Protein AF-A0A7W0JWN0-F1 (afdb_monomer)

Secondary structure (DSSP, 8-state):
-----GGGTTHHHHHHHHHHH---HHHHHT-BGGGEETTTTEEEE---TTS--EEEE--HHHHHHHHHHHTT--TTSBSSB-TT-SS-PBPP--HHHHHHHHHHTT--S--HHHHHHHHHHHHHHTT--HHHHHHHHT-SSGGGTHHHHHHHHTTHHHHHHH--TT-TT-------PPPPPPPPPP---

Foldseek 3Di:
DQDCDDPRVLCVLVLLLCLFQLEDPCQQQQDFLLQQDLPQQWGWRQPDPVGDIATTHGDPSNSVSQCVLNVPHDRGAGSAADPPDPPRDTDDPDQVSVVVSCVVVVHPPDDSNVSSVNNLLVCLLVPHDLVVSCRSNVPPDSVVSVVSNVVNCVCCVVVVVVPPPPPPPDDPPPPDPPPDDDDDDDDDD

pLDDT: mean 80.68, std 16.49, range [37.91, 98.06]

Structure (mmCIF, N/CA/C/O backbone):
data_AF-A0A7W0JWN0-F1
#
_entry.id   AF-A0A7W0JWN0-F1
#
loop_
_atom_site.group_PDB
_atom_site.id
_atom_site.type_symbol
_atom_site.label_atom_id
_atom_site.label_alt_id
_atom_site.label_comp_id
_atom_site.label_asym_id
_atom_site.label_entity_id
_atom_site.label_seq_id
_atom_site.pdbx_PDB_ins_code
_atom_site.Cartn_x
_atom_site.Cartn_y
_atom_site.Cartn_z
_atom_site.occupancy
_atom_site.B_iso_or_equiv
_atom_site.auth_seq_id
_atom_site.auth_comp_id
_atom_site.auth_asym_id
_atom_site.auth_atom_id
_atom_site.pdbx_PDB_model_num
ATOM 1 N N . MET A 1 1 ? -5.407 18.889 -10.224 1.00 41.09 1 MET A N 1
ATOM 2 C CA . MET A 1 1 ? -5.157 17.622 -9.504 1.00 41.09 1 MET A CA 1
ATOM 3 C C . MET A 1 1 ? -3.799 17.121 -9.960 1.00 41.09 1 MET A C 1
ATOM 5 O O . MET A 1 1 ? -3.665 16.808 -11.135 1.00 41.09 1 MET A O 1
ATOM 9 N N . VAL A 1 2 ? -2.771 17.190 -9.116 1.00 47.38 2 VAL A N 1
ATOM 10 C CA . VAL A 1 2 ? -1.407 16.839 -9.538 1.00 47.38 2 VAL A CA 1
ATOM 11 C C . VAL A 1 2 ? -1.329 15.340 -9.763 1.00 47.38 2 VAL A C 1
ATOM 13 O O . VAL A 1 2 ? -1.511 14.554 -8.836 1.00 47.38 2 VAL A O 1
ATOM 16 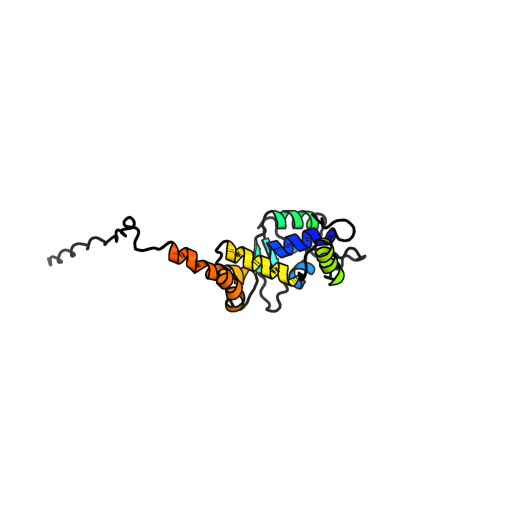N N . GLN A 1 3 ? -1.126 14.962 -11.019 1.00 57.59 3 GLN A N 1
ATOM 17 C CA . GLN A 1 3 ? -0.938 13.577 -11.410 1.00 57.59 3 GLN A CA 1
ATOM 18 C C . GLN A 1 3 ? 0.508 13.179 -11.098 1.00 57.59 3 GLN A C 1
ATOM 20 O O . GLN A 1 3 ? 1.439 13.965 -11.268 1.00 57.59 3 GLN A O 1
ATOM 25 N N . LEU A 1 4 ? 0.707 11.956 -10.604 1.00 67.06 4 LEU A N 1
ATOM 26 C CA . LEU A 1 4 ? 2.036 11.352 -10.520 1.00 67.06 4 LEU A CA 1
ATOM 27 C C . LEU A 1 4 ? 2.456 10.959 -11.941 1.00 67.06 4 LEU A C 1
ATOM 29 O O . LEU A 1 4 ? 2.281 9.813 -12.342 1.00 67.06 4 LEU A O 1
ATOM 33 N N . ASP A 1 5 ? 2.947 11.926 -12.708 1.00 69.69 5 ASP A N 1
ATOM 34 C CA . ASP A 1 5 ? 3.334 11.781 -14.109 1.00 69.69 5 ASP A CA 1
ATOM 35 C C . ASP A 1 5 ? 4.835 12.065 -14.334 1.00 69.69 5 ASP A C 1
ATOM 37 O O . ASP A 1 5 ? 5.626 12.284 -13.399 1.00 69.69 5 ASP A O 1
ATOM 41 N N . GLY A 1 6 ? 5.264 11.948 -15.595 1.00 77.44 6 GLY A N 1
ATOM 42 C CA . GLY A 1 6 ? 6.626 12.252 -16.026 1.00 77.44 6 GLY A CA 1
ATOM 43 C C . GLY A 1 6 ? 7.701 11.483 -15.234 1.00 77.44 6 GLY A C 1
ATOM 44 O O . GLY A 1 6 ? 7.563 10.277 -15.012 1.00 77.44 6 GLY A O 1
ATOM 45 N N . PRO A 1 7 ? 8.770 12.148 -14.745 1.00 74.75 7 PRO A N 1
ATOM 46 C CA . PRO A 1 7 ? 9.871 11.490 -14.029 1.00 74.75 7 PRO A CA 1
ATOM 47 C C . PRO A 1 7 ? 9.465 10.730 -12.755 1.00 74.75 7 PRO A C 1
ATOM 49 O O . PRO A 1 7 ? 10.281 9.998 -12.195 1.00 74.75 7 PRO A O 1
ATOM 52 N N . ARG A 1 8 ? 8.236 10.924 -12.255 1.00 79.69 8 ARG A N 1
ATOM 53 C CA . ARG A 1 8 ? 7.720 10.345 -11.004 1.00 79.69 8 ARG A CA 1
ATOM 54 C C . ARG A 1 8 ? 6.570 9.364 -11.228 1.00 79.69 8 ARG A C 1
ATOM 56 O O . ARG A 1 8 ? 6.055 8.842 -10.244 1.00 79.69 8 ARG A O 1
ATOM 63 N N . ALA A 1 9 ? 6.224 9.050 -12.479 1.00 83.19 9 ALA A N 1
ATOM 64 C CA . ALA A 1 9 ? 5.155 8.106 -12.812 1.00 83.19 9 ALA A CA 1
ATOM 65 C C . ALA A 1 9 ? 5.329 6.736 -12.134 1.00 83.19 9 ALA A C 1
ATOM 67 O O . ALA A 1 9 ? 4.373 6.159 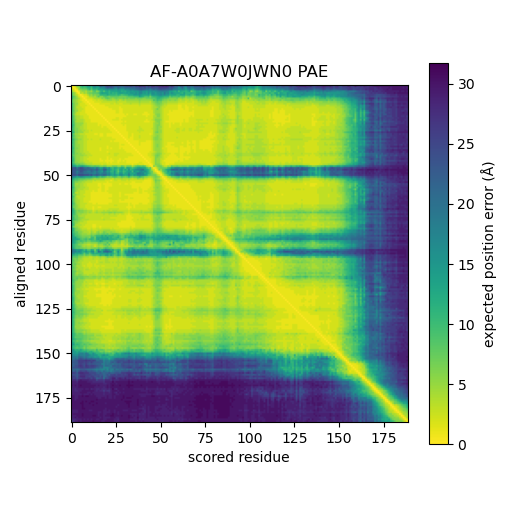-11.624 1.00 83.19 9 ALA A O 1
ATOM 68 N N . HIS A 1 10 ? 6.576 6.275 -12.004 1.00 83.81 10 HIS A N 1
ATOM 69 C CA . HIS A 1 10 ? 6.933 5.038 -11.302 1.00 83.81 10 HIS A CA 1
ATOM 70 C C . HIS A 1 10 ? 6.500 4.992 -9.821 1.00 83.81 10 HIS A C 1
ATOM 72 O O . HIS A 1 10 ? 6.412 3.910 -9.245 1.00 83.81 10 HIS A O 1
ATOM 78 N N . LEU A 1 11 ? 6.233 6.142 -9.183 1.00 88.00 11 LEU A N 1
ATOM 79 C CA . LEU A 1 11 ? 5.750 6.199 -7.801 1.00 88.00 11 LEU A CA 1
ATOM 80 C C . LEU A 1 11 ? 4.257 5.886 -7.691 1.00 88.00 11 LEU A C 1
ATOM 82 O O . LEU A 1 11 ? 3.832 5.417 -6.640 1.00 88.00 11 LEU A O 1
ATOM 86 N N . LYS A 1 12 ? 3.463 6.116 -8.745 1.00 90.19 12 LYS A N 1
ATOM 87 C CA . LYS A 1 12 ? 2.006 5.923 -8.726 1.00 90.19 12 LYS A CA 1
ATOM 88 C C . LYS A 1 12 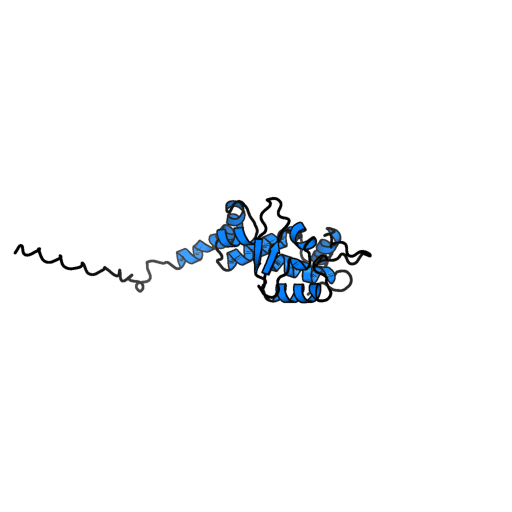? 1.592 4.513 -8.292 1.00 90.19 12 LYS A C 1
ATOM 90 O O . LYS A 1 12 ? 0.904 4.413 -7.274 1.00 90.19 12 LYS A O 1
ATOM 95 N N . PRO A 1 13 ? 2.031 3.427 -8.958 1.00 92.50 13 PRO A N 1
ATOM 96 C CA . PRO A 1 13 ? 1.636 2.085 -8.542 1.00 92.50 13 PRO A CA 1
ATOM 97 C C . PRO A 1 13 ? 2.200 1.733 -7.158 1.00 92.50 13 PRO A C 1
ATOM 99 O O . PRO A 1 13 ? 1.550 1.044 -6.379 1.00 92.50 13 PRO A O 1
ATOM 102 N N . ALA A 1 14 ? 3.367 2.267 -6.784 1.00 92.88 14 ALA A N 1
ATOM 103 C CA . ALA A 1 14 ? 3.919 2.056 -5.451 1.00 92.88 14 ALA A CA 1
ATOM 104 C C . ALA A 1 14 ? 3.082 2.739 -4.347 1.00 92.88 14 ALA A C 1
ATOM 106 O O . ALA A 1 14 ? 2.876 2.155 -3.286 1.00 92.88 14 ALA A O 1
ATOM 107 N N . VAL A 1 15 ? 2.536 3.933 -4.587 1.00 92.75 15 VAL A N 1
ATOM 108 C CA . VAL A 1 15 ? 1.629 4.605 -3.641 1.00 92.75 15 VAL A CA 1
ATOM 109 C C . VAL A 1 15 ? 0.293 3.867 -3.530 1.00 92.75 15 VAL A C 1
ATOM 111 O O . VAL A 1 15 ? -0.182 3.666 -2.413 1.00 92.75 15 VAL A O 1
ATOM 114 N N . ILE A 1 16 ? -0.278 3.410 -4.652 1.00 94.62 16 ILE A N 1
ATOM 115 C CA . ILE A 1 16 ? -1.513 2.605 -4.669 1.00 94.62 16 ILE A CA 1
ATOM 116 C C . ILE A 1 16 ? -1.332 1.348 -3.815 1.00 94.62 16 ILE A C 1
ATOM 118 O O . ILE A 1 16 ? -2.096 1.109 -2.881 1.00 94.62 16 ILE A O 1
ATOM 122 N N . VAL A 1 17 ? -0.259 0.592 -4.062 1.00 96.00 17 VAL A N 1
ATOM 123 C CA . VAL A 1 17 ? 0.027 -0.634 -3.310 1.00 96.00 17 VAL A CA 1
ATOM 124 C C . VAL A 1 17 ? 0.277 -0.346 -1.828 1.00 96.00 17 VAL A C 1
ATOM 126 O O . VAL A 1 17 ? -0.217 -1.084 -0.977 1.00 96.00 17 VAL A O 1
ATOM 129 N N . ALA A 1 18 ? 0.973 0.741 -1.482 1.00 94.25 18 ALA A N 1
ATOM 130 C CA . ALA A 1 18 ? 1.189 1.119 -0.084 1.00 94.25 18 ALA A CA 1
ATOM 131 C C . ALA A 1 18 ? -0.136 1.415 0.643 1.00 94.25 18 ALA A C 1
ATOM 133 O O . ALA A 1 18 ? -0.344 0.946 1.764 1.00 94.25 18 ALA A O 1
ATOM 134 N N . LEU A 1 19 ? -1.034 2.160 -0.009 1.00 94.88 19 LEU A N 1
ATOM 135 C CA . LEU A 1 19 ? -2.338 2.542 0.537 1.00 94.88 19 LEU A CA 1
ATOM 136 C C . LEU A 1 19 ? -3.325 1.378 0.610 1.00 94.88 19 LEU A C 1
ATOM 138 O O . LEU A 1 19 ? -4.169 1.392 1.498 1.00 94.88 19 LEU A O 1
ATOM 142 N N . GLY A 1 20 ? -3.240 0.406 -0.300 1.00 95.69 20 GLY A N 1
ATOM 143 C CA . GLY A 1 20 ? -4.157 -0.736 -0.348 1.00 95.69 20 GLY A CA 1
ATOM 144 C C . GLY A 1 20 ? -3.696 -1.975 0.422 1.00 95.69 20 GLY A C 1
ATOM 145 O O . GLY A 1 20 ? -4.499 -2.867 0.662 1.00 95.69 20 GLY A O 1
ATOM 146 N N . THR A 1 21 ? -2.426 -2.047 0.835 1.00 95.81 21 THR A N 1
ATOM 147 C CA . THR A 1 21 ? -1.886 -3.217 1.563 1.00 95.81 21 THR A CA 1
ATOM 148 C C . THR A 1 21 ? -1.356 -2.886 2.955 1.00 95.81 21 THR A C 1
ATOM 150 O O . THR A 1 21 ? -1.155 -3.778 3.782 1.00 95.81 21 THR A O 1
ATOM 153 N N . GLY A 1 22 ? -1.033 -1.615 3.213 1.00 93.50 22 GLY A N 1
ATOM 154 C CA . GLY A 1 22 ? -0.383 -1.193 4.447 1.00 93.50 22 GLY A CA 1
ATOM 155 C C . GLY A 1 22 ? 0.964 -1.872 4.701 1.00 93.50 22 GLY A C 1
ATOM 156 O O . GLY A 1 22 ? 1.391 -1.937 5.852 1.00 93.50 22 GLY A O 1
ATOM 157 N N . MET A 1 23 ? 1.651 -2.413 3.690 1.00 92.94 23 MET A N 1
ATOM 158 C CA . MET A 1 23 ? 2.975 -3.024 3.861 1.00 92.94 23 MET A CA 1
ATOM 159 C C . MET A 1 23 ? 3.996 -2.032 4.439 1.00 92.94 23 MET A C 1
ATOM 161 O O . MET A 1 23 ? 3.893 -0.817 4.260 1.00 92.94 23 MET A O 1
ATOM 165 N N . ARG A 1 24 ? 5.012 -2.527 5.164 1.00 90.75 24 ARG A N 1
ATOM 166 C CA . ARG A 1 24 ? 6.153 -1.657 5.495 1.00 90.75 24 ARG A CA 1
ATOM 167 C C . ARG A 1 24 ? 6.879 -1.297 4.20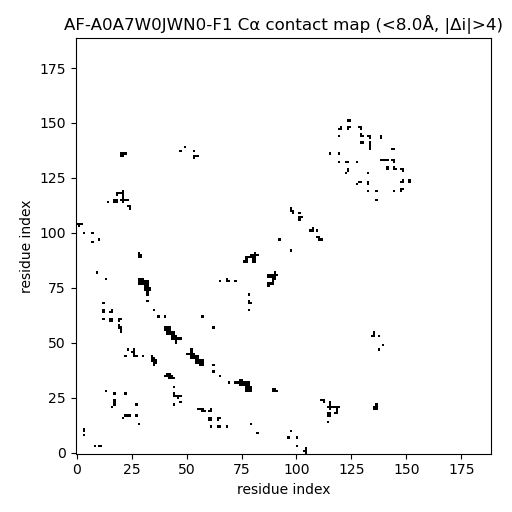0 1.00 90.75 24 ARG A C 1
ATOM 169 O O . ARG A 1 24 ? 7.004 -2.136 3.315 1.00 90.75 24 ARG A O 1
ATOM 176 N N . MET A 1 25 ? 7.432 -0.088 4.128 1.00 89.44 25 MET A N 1
ATOM 177 C CA . MET A 1 25 ? 8.150 0.393 2.941 1.00 89.44 25 MET A CA 1
ATOM 178 C C . MET A 1 25 ? 9.214 -0.600 2.451 1.00 89.44 25 MET A C 1
ATOM 180 O O . MET A 1 25 ? 9.248 -0.932 1.274 1.00 89.44 25 MET A O 1
ATOM 184 N N . SER A 1 26 ? 10.041 -1.134 3.354 1.00 88.88 26 SER A N 1
ATOM 185 C CA . SER A 1 26 ? 11.062 -2.126 2.997 1.00 88.88 26 SER A CA 1
ATOM 186 C C . SER A 1 26 ? 10.467 -3.444 2.494 1.00 88.88 26 SER A C 1
ATOM 188 O O . SER A 1 26 ? 11.006 -4.022 1.559 1.00 88.88 26 SER A O 1
ATOM 190 N N . GLU A 1 27 ? 9.357 -3.906 3.083 1.00 91.56 27 GLU A N 1
ATOM 191 C CA . GLU A 1 27 ? 8.656 -5.126 2.654 1.00 91.56 27 GLU A CA 1
ATOM 192 C C . GLU A 1 27 ? 8.118 -4.967 1.233 1.00 91.56 27 GLU A C 1
ATOM 194 O O . GLU A 1 27 ? 8.258 -5.873 0.419 1.00 91.56 27 GLU A O 1
ATOM 199 N N . GLN A 1 28 ? 7.510 -3.815 0.949 1.00 93.25 28 GLN A N 1
ATOM 200 C CA . GLN A 1 28 ? 6.910 -3.522 -0.344 1.00 93.25 28 GLN A CA 1
ATOM 201 C C . GLN A 1 28 ? 7.974 -3.321 -1.420 1.00 93.25 28 GLN A C 1
ATOM 203 O O . GLN A 1 28 ? 7.912 -3.938 -2.475 1.00 93.25 28 GLN A O 1
ATOM 208 N N . LEU A 1 29 ? 8.958 -2.457 -1.172 1.00 91.94 29 LEU A N 1
ATOM 209 C CA . LEU A 1 29 ? 9.918 -2.072 -2.202 1.00 91.94 29 LEU A CA 1
ATOM 210 C C . LEU A 1 29 ? 10.892 -3.201 -2.562 1.00 91.94 29 LEU A C 1
ATOM 212 O O . LEU A 1 29 ? 11.350 -3.267 -3.696 1.00 91.94 29 LEU A O 1
ATOM 216 N N . GLN A 1 30 ? 11.169 -4.120 -1.632 1.00 92.00 30 GLN A N 1
ATOM 217 C CA . GLN A 1 30 ? 11.981 -5.319 -1.883 1.00 92.00 30 GLN A CA 1
ATOM 218 C C . GLN A 1 30 ? 11.145 -6.527 -2.330 1.00 92.00 30 GLN A C 1
ATOM 220 O O . GLN A 1 30 ? 11.664 -7.639 -2.416 1.00 92.00 30 GLN A O 1
ATOM 225 N N . MET A 1 31 ? 9.853 -6.337 -2.591 1.00 93.75 31 MET A N 1
ATOM 226 C CA . MET A 1 31 ? 8.959 -7.419 -2.973 1.00 93.75 31 MET A CA 1
ATOM 227 C C . MET A 1 31 ? 9.314 -7.976 -4.352 1.00 93.75 31 MET A C 1
ATOM 229 O O . MET A 1 31 ? 9.474 -7.229 -5.322 1.00 93.75 31 MET A O 1
ATOM 233 N N . LYS A 1 32 ? 9.402 -9.302 -4.433 1.00 95.12 32 LYS A N 1
ATOM 234 C CA . LYS A 1 32 ? 9.631 -10.054 -5.666 1.00 95.12 32 LYS A CA 1
ATOM 235 C C . LYS A 1 32 ? 8.327 -10.500 -6.315 1.00 95.12 32 LYS A C 1
ATOM 237 O O . LYS A 1 32 ? 7.311 -10.666 -5.642 1.00 95.12 32 LYS A O 1
ATOM 242 N N . ARG A 1 33 ? 8.374 -10.756 -7.622 1.00 96.44 33 ARG A N 1
ATOM 243 C CA . ARG A 1 33 ? 7.223 -11.147 -8.444 1.00 96.44 33 ARG A CA 1
ATOM 244 C C . ARG A 1 33 ? 6.447 -12.334 -7.877 1.00 96.44 33 ARG A C 1
ATOM 246 O O . ARG A 1 33 ? 5.221 -12.280 -7.855 1.00 96.44 33 ARG A O 1
ATOM 253 N N . HIS A 1 34 ? 7.124 -13.378 -7.399 1.00 95.94 34 HIS A N 1
ATOM 254 C CA . HIS A 1 34 ? 6.468 -14.571 -6.843 1.00 95.94 34 HIS A CA 1
ATOM 255 C C . HIS A 1 34 ? 5.650 -14.306 -5.568 1.00 95.94 34 HIS A C 1
ATOM 257 O O . HIS A 1 34 ? 4.900 -15.172 -5.134 1.00 95.94 34 HIS A O 1
ATOM 263 N N . GLN A 1 35 ? 5.813 -13.141 -4.932 1.00 96.06 35 GLN A N 1
ATOM 264 C CA . GLN A 1 35 ? 5.033 -12.765 -3.754 1.00 96.06 35 GLN A CA 1
ATOM 265 C C . GLN A 1 35 ? 3.642 -12.224 -4.113 1.00 96.06 35 GLN A C 1
ATOM 267 O O . GLN A 1 35 ? 2.828 -12.084 -3.206 1.00 96.06 35 GLN A O 1
ATOM 272 N N . ALA A 1 36 ? 3.368 -11.920 -5.387 1.00 97.38 36 ALA A N 1
ATOM 273 C CA . ALA A 1 36 ? 2.044 -11.540 -5.878 1.00 97.38 36 ALA A CA 1
ATOM 274 C C . ALA A 1 36 ? 1.350 -12.754 -6.518 1.00 97.38 36 ALA A C 1
ATOM 276 O O . ALA A 1 36 ? 1.708 -13.185 -7.621 1.00 97.38 36 ALA A O 1
ATOM 277 N N . ASP A 1 37 ? 0.357 -13.304 -5.823 1.00 97.38 37 ASP A N 1
ATOM 278 C CA . ASP A 1 37 ? -0.448 -14.431 -6.285 1.00 97.38 37 ASP A CA 1
ATOM 279 C C . ASP A 1 37 ? -1.803 -13.917 -6.786 1.00 97.38 37 ASP A C 1
ATOM 281 O O . ASP A 1 37 ? -2.717 -13.614 -6.015 1.00 97.38 37 ASP A O 1
ATOM 285 N N . PHE A 1 38 ? -1.921 -13.804 -8.108 1.00 97.06 38 PHE A N 1
ATOM 286 C CA . PHE A 1 38 ? -3.127 -13.308 -8.773 1.00 97.06 38 PHE A CA 1
ATOM 287 C C . PHE A 1 38 ? -4.262 -14.334 -8.820 1.00 97.06 38 PHE A C 1
ATOM 289 O O . PHE A 1 38 ? -5.403 -13.936 -9.044 1.00 97.06 38 PHE A O 1
ATOM 296 N N . LEU A 1 39 ? -3.970 -15.624 -8.610 1.00 96.81 39 LEU A N 1
ATOM 297 C CA . LEU A 1 39 ? -4.988 -16.672 -8.557 1.00 96.81 39 LEU A CA 1
ATOM 298 C C . LEU A 1 39 ? -5.690 -16.653 -7.198 1.00 96.81 39 LEU A C 1
ATOM 300 O O . LEU A 1 39 ? -6.914 -16.685 -7.130 1.00 96.81 39 LEU A O 1
ATOM 304 N N . ARG A 1 40 ? -4.912 -16.549 -6.116 1.00 97.62 40 ARG A N 1
ATOM 305 C CA . ARG A 1 40 ? -5.432 -16.417 -4.745 1.00 97.62 40 ARG A CA 1
ATOM 306 C C . ARG A 1 40 ? -5.814 -14.980 -4.377 1.00 97.62 40 ARG A C 1
ATOM 308 O O . ARG A 1 40 ? -6.369 -14.767 -3.306 1.00 97.62 40 ARG A O 1
ATOM 315 N N . ASN A 1 41 ? -5.525 -14.014 -5.249 1.00 97.81 41 ASN A N 1
ATOM 316 C CA . ASN A 1 41 ? -5.741 -12.582 -5.049 1.00 97.81 41 ASN A CA 1
ATOM 317 C C . ASN A 1 41 ? -5.078 -12.027 -3.768 1.00 97.81 41 ASN A C 1
ATOM 319 O O . ASN A 1 41 ? -5.682 -11.274 -3.003 1.00 97.81 41 ASN A O 1
ATOM 323 N N . ILE A 1 42 ? -3.821 -12.414 -3.527 1.00 97.88 42 ILE A N 1
ATOM 324 C CA . ILE A 1 42 ? -3.046 -12.018 -2.344 1.00 97.88 42 ILE A CA 1
ATOM 325 C C . ILE A 1 42 ? -1.638 -11.527 -2.691 1.00 97.88 42 ILE A C 1
ATOM 327 O O . ILE A 1 42 ? -1.045 -11.893 -3.708 1.00 97.88 42 ILE A O 1
ATOM 331 N N . VAL A 1 43 ? -1.067 -10.762 -1.764 1.00 96.94 43 VAL A N 1
ATOM 332 C CA . VAL A 1 43 ? 0.355 -10.428 -1.705 1.00 96.94 43 VAL A CA 1
ATOM 333 C C . VAL A 1 43 ? 0.950 -10.932 -0.395 1.00 96.94 43 VAL A C 1
ATOM 335 O O . VAL A 1 43 ? 0.452 -10.612 0.683 1.00 96.94 43 VAL A O 1
ATOM 338 N N . THR A 1 44 ? 2.056 -11.673 -0.464 1.00 95.31 44 THR A N 1
ATOM 339 C CA . THR A 1 44 ? 2.755 -12.171 0.728 1.00 95.31 44 THR A CA 1
ATOM 340 C C . THR A 1 44 ? 3.882 -11.225 1.146 1.00 95.31 44 THR A C 1
ATOM 342 O O . THR A 1 44 ? 4.895 -11.093 0.457 1.00 95.31 44 THR A O 1
ATOM 345 N N . ALA A 1 45 ? 3.789 -10.629 2.333 1.00 91.69 45 ALA A N 1
ATOM 346 C CA . ALA A 1 45 ? 4.857 -9.818 2.920 1.00 91.69 45 ALA A CA 1
ATOM 347 C C . ALA A 1 45 ? 5.825 -10.695 3.740 1.00 91.69 45 ALA A C 1
ATOM 349 O O . ALA A 1 45 ? 5.457 -11.152 4.819 1.00 91.69 45 ALA A O 1
ATOM 350 N N . ARG A 1 46 ? 7.058 -10.927 3.250 1.00 78.25 46 ARG A N 1
ATOM 351 C CA . ARG A 1 46 ? 8.028 -11.883 3.844 1.00 78.25 46 ARG A CA 1
ATOM 352 C C . ARG A 1 46 ? 9.101 -11.260 4.756 1.00 78.25 46 ARG A C 1
ATOM 354 O O . ARG A 1 46 ? 9.425 -11.843 5.784 1.00 78.25 46 ARG A O 1
ATOM 361 N N . ASN A 1 47 ? 9.604 -10.061 4.443 1.00 62.78 47 ASN A N 1
ATOM 362 C CA . ASN A 1 47 ? 10.696 -9.404 5.188 1.00 62.78 47 ASN A CA 1
ATOM 363 C C . ASN A 1 47 ? 10.190 -8.546 6.359 1.00 62.78 47 ASN A C 1
ATOM 365 O O . ASN A 1 47 ? 10.418 -7.334 6.414 1.00 62.78 47 ASN A O 1
ATOM 369 N N . THR A 1 48 ? 9.473 -9.162 7.301 1.00 58.84 48 THR A N 1
ATOM 370 C CA . THR A 1 48 ? 9.053 -8.461 8.518 1.00 58.84 48 THR A CA 1
ATOM 371 C C . THR A 1 48 ? 10.198 -8.470 9.534 1.00 58.84 48 THR A C 1
ATOM 373 O O . THR A 1 48 ? 10.851 -9.490 9.739 1.00 58.84 48 THR A O 1
ATOM 376 N N . LYS A 1 49 ? 10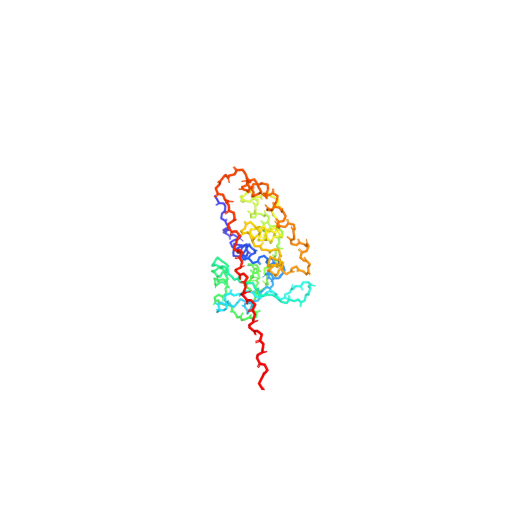.417 -7.350 10.235 1.00 54.78 49 LYS A N 1
ATOM 377 C CA . LYS A 1 49 ? 11.388 -7.230 11.348 1.00 54.78 49 LYS A CA 1
ATOM 378 C C . LYS A 1 49 ? 11.212 -8.315 12.438 1.00 54.78 49 LYS A C 1
ATOM 380 O O . LYS A 1 49 ? 12.111 -8.515 13.243 1.00 54.78 49 LYS A O 1
ATOM 385 N N . ASN A 1 50 ? 10.071 -9.015 12.438 1.00 51.19 50 ASN A N 1
ATOM 386 C CA . ASN A 1 50 ? 9.648 -9.984 13.449 1.00 51.19 50 ASN A CA 1
ATOM 387 C C . ASN A 1 50 ? 9.398 -11.402 12.872 1.00 51.19 50 ASN A C 1
ATOM 389 O O . ASN A 1 50 ? 8.795 -12.234 13.545 1.00 51.19 50 ASN A O 1
ATOM 393 N N . GLY A 1 51 ? 9.826 -11.683 11.635 1.00 56.25 51 GLY A N 1
ATOM 394 C CA . GLY A 1 51 ? 10.008 -13.052 11.133 1.00 56.25 51 GLY A CA 1
ATOM 395 C C . GLY A 1 51 ? 8.762 -13.861 10.756 1.00 56.25 51 GLY A C 1
ATOM 396 O O . GLY A 1 51 ? 8.903 -15.045 10.467 1.00 56.25 51 GLY A O 1
ATOM 397 N N . ARG A 1 52 ? 7.553 -13.282 10.724 1.00 71.88 52 ARG A N 1
ATOM 398 C CA . ARG A 1 52 ? 6.355 -14.002 10.248 1.00 71.88 52 ARG A CA 1
ATOM 399 C C . ARG A 1 52 ? 5.870 -13.442 8.913 1.00 71.88 52 ARG A C 1
ATOM 401 O O . ARG A 1 52 ? 5.555 -12.246 8.866 1.00 71.88 52 ARG A O 1
ATOM 408 N N . PRO A 1 53 ? 5.833 -14.255 7.841 1.00 86.56 53 PRO A N 1
ATOM 409 C CA . PRO A 1 53 ? 5.175 -13.853 6.615 1.00 86.56 53 PRO A CA 1
ATOM 410 C C . PRO A 1 53 ? 3.675 -13.696 6.867 1.00 86.56 53 PRO A C 1
ATOM 412 O O . PRO A 1 53 ? 3.109 -14.360 7.736 1.00 86.56 53 PRO A O 1
ATOM 415 N N . ARG A 1 54 ? 3.038 -12.808 6.110 1.00 91.69 54 ARG A N 1
ATOM 416 C CA . ARG A 1 54 ? 1.582 -12.644 6.128 1.00 91.69 54 ARG A CA 1
ATOM 417 C C . ARG A 1 54 ? 1.060 -12.446 4.718 1.00 91.69 54 ARG A C 1
ATOM 419 O O . ARG A 1 54 ? 1.716 -11.772 3.922 1.00 91.69 54 ARG A O 1
ATOM 426 N N . ASP A 1 55 ? -0.116 -12.995 4.466 1.00 94.94 55 ASP A N 1
ATOM 427 C CA . ASP A 1 55 ? -0.851 -12.793 3.226 1.00 94.94 55 ASP A CA 1
ATOM 428 C C . ASP A 1 55 ? -1.796 -11.600 3.399 1.00 94.94 55 ASP A C 1
ATOM 430 O O . ASP A 1 55 ? -2.475 -11.465 4.419 1.00 94.94 55 ASP A O 1
ATOM 434 N N . ILE A 1 56 ? -1.795 -10.708 2.415 1.00 96.56 56 ILE A N 1
ATOM 435 C CA . ILE A 1 56 ? -2.615 -9.499 2.379 1.00 96.56 56 ILE A CA 1
ATOM 436 C C . ILE A 1 56 ? -3.505 -9.606 1.138 1.00 96.56 56 ILE A C 1
ATOM 438 O O . ILE A 1 56 ? -2.963 -9.648 0.031 1.00 96.56 56 ILE A O 1
ATOM 442 N N . PRO A 1 57 ? -4.839 -9.675 1.286 1.00 97.56 57 PRO A N 1
ATOM 443 C CA . PRO A 1 57 ? -5.753 -9.656 0.148 1.00 97.56 57 PRO A CA 1
ATOM 444 C C . PRO A 1 57 ? -5.592 -8.383 -0.686 1.00 97.56 57 PRO A C 1
ATOM 446 O O . PRO A 1 57 ? -5.421 -7.294 -0.135 1.00 97.56 57 PRO A O 1
ATOM 449 N N . MET A 1 58 ? -5.646 -8.516 -2.010 1.00 97.75 58 MET A N 1
ATOM 450 C CA . MET A 1 58 ? -5.611 -7.377 -2.928 1.00 97.75 58 MET A CA 1
ATOM 451 C C . MET A 1 58 ? -7.031 -6.864 -3.180 1.00 97.75 58 MET A C 1
ATOM 453 O O . MET A 1 58 ? -7.927 -7.651 -3.483 1.00 97.75 58 MET A O 1
ATOM 457 N N . ASN A 1 59 ? -7.233 -5.550 -3.098 1.00 95.69 59 ASN A N 1
ATOM 458 C CA . ASN A 1 59 ? -8.395 -4.924 -3.729 1.00 95.69 59 ASN A CA 1
ATOM 459 C C . ASN A 1 59 ? -8.139 -4.746 -5.240 1.00 95.69 59 ASN A C 1
ATOM 461 O O . ASN A 1 59 ? -7.034 -5.017 -5.722 1.00 95.69 59 ASN A O 1
ATOM 465 N N . ASP A 1 60 ? -9.143 -4.266 -5.971 1.00 97.19 60 ASP A N 1
ATOM 466 C CA . ASP A 1 60 ? -9.054 -4.106 -7.426 1.00 97.19 60 ASP A CA 1
ATOM 467 C C . ASP A 1 60 ? -7.920 -3.156 -7.839 1.00 97.19 60 ASP A C 1
ATOM 469 O O . ASP A 1 60 ? -7.109 -3.523 -8.688 1.00 97.19 60 ASP A O 1
ATOM 473 N N . ASP A 1 61 ? -7.772 -2.011 -7.159 1.00 96.62 61 ASP A N 1
ATOM 474 C CA . ASP A 1 61 ? -6.705 -1.036 -7.441 1.00 96.62 61 ASP A CA 1
ATOM 475 C C . ASP A 1 61 ? -5.300 -1.645 -7.284 1.00 96.62 61 ASP A C 1
ATOM 477 O O . ASP A 1 61 ? -4.403 -1.433 -8.103 1.00 96.62 61 ASP A O 1
ATOM 481 N N . VAL A 1 62 ? -5.083 -2.408 -6.206 1.00 97.25 62 VAL A N 1
ATOM 482 C CA . VAL A 1 62 ? -3.807 -3.080 -5.927 1.00 97.25 62 VAL A CA 1
ATOM 483 C C . VAL A 1 62 ? -3.557 -4.174 -6.952 1.00 97.25 62 VAL A C 1
ATOM 485 O O . VAL A 1 62 ? -2.435 -4.300 -7.446 1.00 97.25 62 VAL A O 1
ATOM 488 N N . ARG A 1 63 ? -4.585 -4.962 -7.275 1.00 98.06 63 ARG A N 1
ATOM 489 C CA . ARG A 1 63 ? -4.487 -6.051 -8.244 1.00 98.06 63 ARG A CA 1
ATOM 490 C C . ARG A 1 63 ? -4.133 -5.514 -9.627 1.00 98.06 63 ARG A C 1
ATOM 492 O O . ARG A 1 63 ? -3.241 -6.067 -10.263 1.00 98.06 63 ARG A O 1
ATOM 499 N N . GLU A 1 64 ? -4.785 -4.444 -10.071 1.00 97.44 64 GLU A N 1
ATOM 500 C CA . GLU A 1 64 ? -4.511 -3.788 -11.352 1.00 97.44 64 GLU A CA 1
ATOM 501 C C . GLU A 1 64 ? -3.086 -3.222 -11.393 1.00 97.44 64 GLU A C 1
ATOM 503 O O . GLU A 1 64 ? -2.304 -3.579 -12.277 1.00 97.44 64 GLU A O 1
ATOM 508 N N . ALA A 1 65 ? -2.700 -2.435 -10.382 1.00 95.69 65 ALA A N 1
ATOM 509 C CA . ALA A 1 65 ? -1.364 -1.846 -10.305 1.00 95.69 65 ALA A CA 1
ATOM 510 C C . ALA A 1 65 ? -0.254 -2.910 -10.282 1.00 95.69 65 ALA A C 1
ATOM 512 O O . ALA A 1 65 ? 0.803 -2.741 -10.894 1.00 95.69 65 ALA A O 1
ATOM 513 N N . LEU A 1 66 ? -0.471 -4.022 -9.575 1.00 96.94 66 LEU A N 1
ATOM 514 C CA . LEU A 1 66 ? 0.488 -5.121 -9.552 1.00 96.94 66 LEU A CA 1
ATOM 515 C C . LEU A 1 66 ? 0.493 -5.907 -10.857 1.00 96.94 66 LEU A C 1
ATOM 517 O O . LEU A 1 66 ? 1.573 -6.329 -11.262 1.00 96.94 66 LEU A O 1
ATOM 521 N N . ALA A 1 67 ? -0.651 -6.107 -11.513 1.00 96.62 67 ALA A N 1
ATOM 522 C CA . ALA A 1 67 ? -0.718 -6.804 -12.795 1.00 96.62 67 ALA A CA 1
ATOM 523 C C . ALA A 1 67 ? 0.112 -6.074 -13.859 1.00 96.62 67 ALA A C 1
ATOM 525 O O . ALA A 1 67 ? 0.937 -6.708 -14.516 1.00 96.62 67 ALA A O 1
ATOM 526 N N . GLU A 1 68 ? -0.023 -4.746 -13.946 1.00 94.69 68 GLU A N 1
ATOM 527 C CA . GLU A 1 68 ? 0.773 -3.904 -14.846 1.00 94.69 68 GLU A CA 1
ATOM 528 C C . GLU A 1 68 ? 2.275 -4.037 -14.556 1.00 94.69 68 GLU A C 1
ATOM 530 O O . GLU A 1 68 ? 3.075 -4.301 -15.454 1.00 94.69 68 GLU A O 1
ATOM 535 N N . LEU A 1 69 ? 2.671 -3.934 -13.283 1.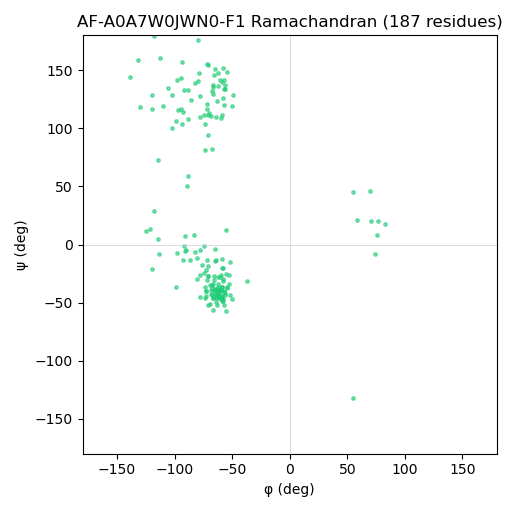00 94.06 69 LEU A N 1
ATOM 536 C CA . LEU A 1 69 ? 4.076 -4.066 -12.898 1.00 94.06 69 LEU A CA 1
ATOM 537 C C . LEU A 1 69 ? 4.634 -5.473 -13.135 1.00 94.06 69 LEU A C 1
ATOM 539 O O . LEU A 1 69 ? 5.840 -5.625 -13.297 1.00 94.06 69 LEU A O 1
ATOM 543 N N . CYS A 1 70 ? 3.800 -6.507 -13.107 1.00 95.44 70 CYS A N 1
ATOM 544 C CA . CYS A 1 70 ? 4.229 -7.902 -13.089 1.00 95.44 70 CYS A CA 1
ATOM 545 C C . CYS A 1 70 ? 4.208 -8.601 -14.451 1.00 95.44 70 CYS A C 1
ATOM 547 O O . CYS A 1 70 ? 4.655 -9.750 -14.508 1.00 95.44 70 CYS A O 1
ATOM 549 N N . TRP A 1 71 ? 3.675 -7.960 -15.496 1.00 92.62 71 TRP A N 1
ATOM 550 C CA . TRP A 1 71 ? 3.308 -8.632 -16.747 1.00 92.62 71 TRP A CA 1
ATOM 551 C C . TRP A 1 71 ? 4.487 -9.339 -17.443 1.00 92.62 71 TRP A C 1
ATOM 553 O O . TRP A 1 71 ? 4.312 -10.446 -17.938 1.00 92.62 71 TRP A O 1
ATOM 563 N N . ASP A 1 72 ? 5.687 -8.752 -17.388 1.00 92.56 72 ASP A N 1
ATOM 564 C CA . ASP A 1 72 ? 6.912 -9.254 -18.037 1.00 92.56 72 ASP A CA 1
ATOM 565 C C . ASP A 1 72 ? 8.024 -9.594 -17.023 1.00 92.56 72 ASP A C 1
ATOM 567 O O . ASP A 1 72 ? 9.215 -9.455 -17.286 1.00 92.56 72 ASP A O 1
ATOM 571 N N . LYS A 1 73 ? 7.651 -9.977 -15.794 1.00 94.12 73 LYS A N 1
ATOM 572 C CA . LYS A 1 73 ? 8.619 -10.281 -14.724 1.00 94.12 73 LYS A CA 1
ATOM 573 C C . LYS A 1 73 ? 8.741 -11.773 -14.457 1.00 94.12 73 LYS A C 1
ATOM 575 O O . LYS A 1 73 ? 7.749 -12.470 -14.240 1.00 94.12 73 LYS A O 1
ATOM 580 N N . ARG A 1 74 ? 9.980 -12.244 -14.334 1.00 95.50 74 ARG A N 1
ATOM 581 C CA . ARG A 1 74 ? 10.335 -13.571 -13.818 1.00 95.50 74 ARG A CA 1
ATOM 582 C C . ARG A 1 74 ? 10.093 -13.635 -12.302 1.00 95.50 74 ARG A C 1
ATOM 584 O O . ARG A 1 74 ? 10.157 -12.607 -11.625 1.00 95.50 74 ARG A O 1
ATOM 591 N N . PRO A 1 75 ? 9.875 -14.833 -11.724 1.00 94.62 75 PRO A N 1
ATOM 592 C CA . PRO A 1 75 ? 9.514 -15.001 -10.310 1.00 94.62 75 PRO A CA 1
ATOM 593 C C . PRO A 1 75 ? 10.438 -14.309 -9.293 1.00 94.62 75 PRO A C 1
ATOM 595 O O . PRO A 1 75 ? 9.966 -13.837 -8.256 1.00 94.62 75 PRO A O 1
ATOM 598 N N . ASP A 1 76 ? 11.740 -14.234 -9.572 1.00 93.69 76 ASP A N 1
ATOM 599 C CA . ASP A 1 76 ? 12.747 -13.681 -8.659 1.00 93.69 76 ASP A CA 1
ATOM 600 C C . ASP A 1 76 ? 13.024 -12.187 -8.814 1.00 93.69 76 ASP A C 1
ATOM 602 O O . ASP A 1 76 ? 13.768 -11.616 -8.011 1.00 93.69 76 ASP A O 1
ATOM 606 N N . GLU A 1 77 ? 12.424 -11.545 -9.811 1.00 94.44 77 GLU A N 1
ATOM 607 C CA . GLU A 1 77 ? 12.636 -10.129 -10.072 1.00 94.44 77 GLU A CA 1
ATOM 608 C C . GLU A 1 77 ? 11.825 -9.252 -9.124 1.00 94.44 77 GLU A C 1
ATOM 610 O O . GLU A 1 77 ? 10.712 -9.594 -8.713 1.00 94.44 77 GLU A O 1
ATOM 615 N N . TYR A 1 78 ? 12.376 -8.086 -8.791 1.00 95.19 78 TYR A N 1
ATOM 616 C CA . TYR A 1 78 ? 11.663 -7.091 -8.002 1.00 95.19 78 TYR A CA 1
ATOM 617 C C . TYR A 1 78 ? 10.473 -6.532 -8.782 1.00 95.19 78 TYR A C 1
ATOM 619 O O . TYR A 1 78 ? 10.581 -6.198 -9.967 1.00 95.19 78 TYR A O 1
ATOM 627 N N . ILE A 1 79 ? 9.344 -6.383 -8.091 1.00 94.88 79 ILE A N 1
ATOM 628 C CA . ILE A 1 79 ? 8.138 -5.761 -8.645 1.00 94.88 79 ILE A CA 1
ATOM 629 C C . ILE A 1 79 ? 8.388 -4.266 -8.855 1.00 94.88 79 ILE A C 1
ATOM 631 O O . ILE A 1 79 ? 8.217 -3.751 -9.957 1.00 94.88 79 ILE A O 1
ATOM 635 N N . PHE A 1 80 ? 8.879 -3.580 -7.823 1.00 92.62 80 PHE A N 1
ATOM 636 C CA . PHE A 1 80 ? 9.219 -2.162 -7.897 1.00 92.62 80 PHE A CA 1
ATOM 637 C C . PHE A 1 80 ? 10.696 -2.013 -8.251 1.00 92.62 80 PHE A C 1
ATOM 639 O O . PHE A 1 80 ? 11.557 -2.212 -7.397 1.00 92.62 80 PHE A O 1
ATOM 646 N N . ILE A 1 81 ? 11.001 -1.666 -9.500 1.00 90.56 81 ILE A N 1
ATOM 647 C CA . ILE A 1 81 ? 12.375 -1.434 -9.968 1.00 90.56 81 ILE A CA 1
ATOM 648 C C . ILE A 1 81 ? 12.678 0.065 -9.950 1.00 90.56 81 ILE A C 1
ATOM 650 O O . ILE A 1 81 ? 11.829 0.894 -10.275 1.00 90.56 81 ILE A O 1
ATOM 654 N N . SER A 1 82 ? 13.901 0.427 -9.562 1.00 86.06 82 SER A N 1
ATOM 655 C CA . SER A 1 82 ? 14.363 1.811 -9.666 1.00 86.06 82 SER A CA 1
ATOM 656 C C . SER A 1 82 ? 14.477 2.225 -11.141 1.00 86.06 82 SER A C 1
ATOM 658 O O . SER A 1 82 ? 15.196 1.553 -11.881 1.00 86.06 82 SER A O 1
ATOM 660 N N . PRO A 1 83 ? 13.901 3.365 -11.572 1.00 81.19 83 PRO A N 1
ATOM 661 C CA . PRO A 1 83 ? 14.043 3.860 -12.948 1.00 81.19 83 PRO A CA 1
ATOM 662 C C . PRO A 1 83 ? 15.494 4.110 -13.374 1.00 81.19 83 PRO A C 1
ATOM 664 O O . PRO A 1 83 ? 15.797 4.202 -14.556 1.00 81.19 83 PRO A O 1
ATOM 667 N N . LYS A 1 84 ? 16.400 4.264 -12.400 1.00 80.75 84 LYS A N 1
ATOM 668 C CA . LYS A 1 84 ? 17.835 4.475 -12.633 1.00 80.75 84 LYS A CA 1
ATOM 669 C C . LYS A 1 84 ? 18.625 3.168 -12.697 1.00 80.75 84 LYS A C 1
ATOM 671 O O . LYS A 1 84 ? 19.837 3.206 -12.900 1.00 80.75 84 LYS A O 1
ATOM 676 N N . SER A 1 85 ? 17.982 2.030 -12.446 1.00 81.69 85 SER A N 1
ATOM 677 C CA . SER A 1 85 ? 18.672 0.752 -12.400 1.00 81.69 85 SER A CA 1
ATOM 678 C C . SER A 1 85 ? 18.962 0.233 -13.797 1.00 81.69 85 SER A C 1
ATOM 680 O O . SER A 1 85 ? 18.054 0.081 -14.605 1.00 81.69 85 SER A O 1
ATOM 682 N N . LYS A 1 86 ? 20.228 -0.109 -14.048 1.00 74.38 86 LYS A N 1
ATOM 683 C CA . LYS A 1 86 ? 20.636 -0.856 -15.246 1.00 74.38 86 LYS A CA 1
ATOM 684 C C . LYS A 1 86 ? 20.528 -2.374 -15.059 1.00 74.38 86 LYS A C 1
ATOM 686 O O . LYS A 1 86 ? 20.623 -3.108 -16.030 1.00 74.38 86 LYS A O 1
ATOM 691 N N . THR A 1 87 ? 20.359 -2.838 -13.818 1.00 78.69 87 THR A N 1
ATOM 692 C CA . THR A 1 87 ? 20.450 -4.257 -13.425 1.00 78.69 87 THR A CA 1
ATOM 693 C C . THR A 1 87 ? 19.198 -4.766 -12.705 1.00 78.69 87 THR A C 1
ATOM 695 O O . THR A 1 87 ? 19.222 -5.841 -12.114 1.00 78.69 87 THR A O 1
ATOM 698 N N . GLY A 1 88 ? 18.104 -3.997 -12.711 1.00 80.69 88 GLY A N 1
ATOM 699 C CA . GLY A 1 88 ? 16.835 -4.402 -12.096 1.00 80.69 88 GLY A CA 1
ATOM 700 C C . GLY A 1 88 ? 16.792 -4.300 -10.566 1.00 80.69 88 GLY A C 1
ATOM 701 O O . GLY A 1 88 ? 15.951 -4.924 -9.928 1.00 80.69 88 GLY A O 1
ATOM 702 N N . SER A 1 89 ? 17.676 -3.511 -9.951 1.00 83.12 89 SER A N 1
ATOM 703 C CA . SER A 1 89 ? 17.659 -3.247 -8.507 1.00 83.12 89 SER A CA 1
ATOM 704 C C . SER A 1 89 ? 16.317 -2.668 -8.049 1.00 83.12 89 SER A C 1
ATOM 706 O O . SER A 1 89 ? 15.751 -1.790 -8.714 1.00 83.12 89 SER A O 1
ATOM 708 N N . CYS A 1 90 ? 15.862 -3.089 -6.868 1.00 84.25 90 CYS A N 1
ATOM 709 C CA . CYS A 1 90 ? 14.629 -2.581 -6.282 1.00 84.25 90 CYS A CA 1
ATOM 710 C C . CYS A 1 90 ? 14.616 -1.050 -6.174 1.00 84.25 90 CYS A C 1
ATOM 712 O O . CYS A 1 90 ? 15.647 -0.391 -5.986 1.00 84.25 90 CYS A O 1
ATOM 714 N N . LEU A 1 91 ? 13.418 -0.485 -6.292 1.00 83.56 91 LEU A N 1
ATOM 715 C CA . LEU A 1 91 ? 13.157 0.914 -6.021 1.00 83.56 91 LEU A CA 1
ATOM 716 C C . LEU A 1 91 ? 13.560 1.197 -4.575 1.00 83.56 91 LEU A C 1
ATOM 718 O O . LEU A 1 91 ? 13.115 0.531 -3.649 1.00 83.56 91 LEU A O 1
ATOM 722 N N . GLN A 1 92 ? 14.409 2.194 -4.380 1.00 79.75 92 GLN A N 1
ATOM 723 C CA . GLN A 1 92 ? 14.675 2.733 -3.057 1.00 79.75 92 GLN A CA 1
ATOM 724 C C . GLN A 1 92 ? 13.889 4.026 -2.945 1.00 79.75 92 GLN A C 1
ATOM 726 O O . GLN A 1 92 ? 13.985 4.890 -3.824 1.00 79.75 92 GLN A O 1
ATOM 731 N N . GLU A 1 93 ? 13.111 4.166 -1.875 1.00 67.38 93 GLU A N 1
ATOM 732 C CA . GLU A 1 93 ? 12.531 5.462 -1.560 1.00 67.38 93 GLU A CA 1
ATOM 733 C C . GLU A 1 93 ? 13.697 6.402 -1.258 1.00 67.38 93 GLU A C 1
ATOM 735 O O . GLU A 1 93 ? 14.431 6.255 -0.280 1.00 67.38 93 GLU A O 1
ATOM 740 N N . THR A 1 94 ? 13.924 7.339 -2.168 1.00 62.62 94 THR A N 1
ATOM 741 C CA . THR A 1 94 ? 14.764 8.485 -1.871 1.00 62.62 94 THR A CA 1
ATOM 742 C C . THR A 1 94 ? 13.802 9.545 -1.386 1.00 62.62 94 THR A C 1
ATOM 744 O O . THR A 1 94 ? 13.012 10.016 -2.197 1.00 62.62 94 THR A O 1
ATOM 747 N N . LYS A 1 95 ? 13.893 9.943 -0.108 1.00 63.78 95 LYS A N 1
ATOM 748 C CA . LYS A 1 95 ? 13.034 10.960 0.541 1.00 63.78 95 LYS A CA 1
ATOM 749 C C . LYS A 1 95 ? 12.651 12.133 -0.371 1.00 63.78 95 LYS A C 1
ATOM 751 O O . LYS A 1 95 ? 11.580 12.707 -0.249 1.00 63.78 95 LYS A O 1
ATOM 756 N N . ARG A 1 96 ? 13.534 12.501 -1.305 1.00 72.19 96 ARG A N 1
ATOM 757 C CA . ARG A 1 96 ? 13.346 13.545 -2.319 1.00 72.19 96 ARG A CA 1
ATOM 758 C C . ARG A 1 96 ? 12.227 13.257 -3.327 1.00 72.19 96 ARG A C 1
ATOM 760 O O . ARG A 1 96 ? 11.510 14.189 -3.676 1.00 72.19 96 ARG A O 1
ATOM 767 N N . GLY A 1 97 ? 12.086 12.032 -3.832 1.00 80.00 97 GLY A N 1
ATOM 768 C CA . GLY A 1 97 ? 11.134 11.682 -4.891 1.00 80.00 97 GLY A CA 1
ATOM 769 C C . GLY A 1 97 ? 9.685 11.811 -4.430 1.00 80.00 97 GLY A C 1
ATOM 770 O O . GLY A 1 97 ? 8.931 12.596 -5.009 1.00 80.00 97 GLY A O 1
ATOM 771 N N . PHE A 1 98 ? 9.335 11.106 -3.351 1.00 84.25 98 PHE A N 1
ATOM 772 C CA . PHE A 1 98 ? 7.994 11.139 -2.770 1.00 84.25 98 PHE A CA 1
ATOM 773 C C . PHE A 1 98 ? 7.666 12.513 -2.176 1.00 84.25 98 PHE A C 1
ATOM 775 O O . PHE A 1 98 ? 6.637 13.086 -2.512 1.00 84.25 98 PHE A O 1
ATOM 782 N N . HIS A 1 99 ? 8.578 13.118 -1.406 1.00 84.50 99 HIS A N 1
ATOM 783 C CA . HIS A 1 99 ? 8.356 14.459 -0.853 1.00 84.50 99 HIS A CA 1
ATOM 784 C C . HIS A 1 99 ? 8.142 15.516 -1.944 1.00 84.50 99 HIS A C 1
ATOM 786 O O . HIS A 1 99 ? 7.305 16.402 -1.804 1.00 84.50 99 HIS A O 1
ATOM 792 N N . THR A 1 100 ? 8.875 15.434 -3.062 1.00 84.12 100 THR A N 1
ATOM 793 C CA . THR A 1 100 ? 8.640 16.349 -4.188 1.00 84.12 100 THR A CA 1
ATOM 794 C C . THR A 1 100 ? 7.271 16.117 -4.809 1.00 84.12 100 THR A C 1
ATOM 796 O O . THR A 1 100 ? 6.611 17.089 -5.156 1.00 84.12 100 THR A O 1
ATOM 799 N N . ALA A 1 101 ? 6.838 14.862 -4.942 1.00 84.25 101 ALA A N 1
ATOM 800 C CA . ALA A 1 101 ? 5.502 14.556 -5.433 1.00 84.25 101 ALA A CA 1
ATOM 801 C C . ALA A 1 101 ? 4.410 15.129 -4.512 1.00 84.25 101 ALA A C 1
ATOM 803 O O . ALA A 1 101 ? 3.519 15.815 -5.004 1.00 84.25 101 ALA A O 1
ATOM 804 N N . CYS A 1 102 ? 4.532 14.947 -3.191 1.00 84.62 102 CYS A N 1
ATOM 805 C CA . CYS A 1 102 ? 3.628 15.544 -2.201 1.00 84.62 102 CYS A CA 1
ATOM 806 C C . CYS A 1 102 ? 3.607 17.073 -2.302 1.00 84.62 102 CYS A C 1
ATOM 808 O O . CYS A 1 102 ? 2.538 17.665 -2.420 1.00 84.62 102 CYS A O 1
ATOM 810 N N . ARG A 1 103 ? 4.786 17.709 -2.357 1.00 85.31 103 ARG A N 1
ATOM 811 C CA . ARG A 1 103 ? 4.914 19.167 -2.495 1.00 85.31 103 ARG A CA 1
ATOM 812 C C . ARG A 1 103 ? 4.242 19.685 -3.764 1.00 85.31 103 ARG A C 1
ATOM 814 O O . ARG A 1 103 ? 3.550 20.692 -3.710 1.00 85.31 103 ARG A O 1
ATOM 821 N N . LEU A 1 104 ? 4.451 19.019 -4.902 1.00 83.38 104 LEU A N 1
ATOM 822 C CA . LEU A 1 104 ? 3.790 19.393 -6.155 1.00 83.38 104 LEU A CA 1
ATOM 823 C C . LEU A 1 104 ? 2.271 19.240 -6.035 1.00 83.38 104 LEU A C 1
ATOM 825 O O . LEU A 1 104 ? 1.547 20.089 -6.533 1.00 83.38 104 LEU A O 1
ATOM 829 N N . ALA A 1 105 ? 1.800 18.213 -5.324 1.00 81.38 105 ALA A N 1
ATOM 830 C CA . ALA A 1 105 ? 0.385 17.982 -5.053 1.00 81.38 105 ALA A CA 1
ATOM 831 C C . ALA A 1 105 ? -0.242 18.910 -4.001 1.00 81.38 105 ALA A C 1
ATOM 833 O O . ALA A 1 105 ? -1.441 18.796 -3.758 1.00 81.38 105 ALA A O 1
ATOM 834 N N . GLY A 1 106 ? 0.528 19.819 -3.392 1.00 84.38 106 GLY A N 1
ATOM 835 C CA . GLY A 1 106 ? 0.047 20.682 -2.309 1.00 84.38 106 GLY A CA 1
ATOM 836 C C . GLY A 1 106 ? -0.205 19.932 -0.997 1.00 84.38 106 GLY A C 1
ATOM 837 O O . GLY A 1 106 ? -0.962 20.405 -0.158 1.00 84.38 106 GLY A O 1
ATOM 838 N N . ILE A 1 107 ? 0.398 18.752 -0.825 1.00 85.56 107 ILE A N 1
ATOM 839 C CA . ILE A 1 107 ? 0.292 17.945 0.391 1.00 85.56 107 ILE A CA 1
ATOM 840 C C . ILE A 1 107 ? 1.517 18.218 1.261 1.00 85.56 107 ILE A C 1
ATOM 842 O O . ILE A 1 107 ? 2.648 17.890 0.890 1.00 85.56 107 ILE A O 1
ATOM 846 N N . GLU A 1 108 ? 1.283 18.787 2.437 1.00 84.50 108 GLU A N 1
ATOM 847 C CA . GLU A 1 108 ? 2.327 19.103 3.407 1.00 84.50 108 GLU A CA 1
ATOM 848 C C . GLU A 1 108 ? 2.489 17.985 4.444 1.00 84.50 108 GLU A C 1
ATOM 850 O O . GLU A 1 108 ? 1.527 17.337 4.849 1.00 84.50 108 GLU A O 1
ATOM 855 N N . GLY A 1 109 ? 3.731 17.730 4.865 1.00 80.69 109 GLY A N 1
ATOM 856 C CA . GLY A 1 109 ? 4.039 16.823 5.978 1.00 80.69 109 GLY A CA 1
ATOM 857 C C . GLY A 1 109 ? 3.887 15.319 5.713 1.00 80.69 109 GLY A C 1
ATOM 858 O O . GLY A 1 109 ? 4.329 14.534 6.547 1.00 80.69 109 GLY A O 1
ATOM 859 N N . LEU A 1 110 ? 3.335 14.896 4.570 1.00 85.69 110 LEU A N 1
ATOM 860 C CA . LEU A 1 110 ? 3.140 13.477 4.251 1.00 85.69 110 LEU A CA 1
ATOM 861 C C . LEU A 1 110 ? 4.467 12.768 3.934 1.00 85.69 110 LEU A C 1
ATOM 863 O O . LEU A 1 110 ? 5.144 13.090 2.952 1.00 85.69 110 LEU A O 1
ATOM 867 N N . ILE A 1 111 ? 4.795 11.734 4.711 1.00 87.25 111 ILE A N 1
ATOM 868 C CA . ILE A 1 111 ? 5.919 10.821 4.455 1.00 87.25 111 ILE A CA 1
ATOM 869 C C . ILE A 1 111 ? 5.423 9.411 4.115 1.00 87.25 111 ILE A C 1
ATOM 871 O O . ILE A 1 111 ? 4.307 9.025 4.444 1.00 87.25 111 ILE A O 1
ATOM 875 N N . TRP A 1 112 ? 6.266 8.587 3.480 1.00 87.06 112 TRP A N 1
ATOM 876 C CA . TRP A 1 112 ? 5.861 7.250 3.005 1.00 87.06 112 TRP A CA 1
ATOM 877 C C . TRP A 1 112 ? 5.257 6.364 4.104 1.00 87.06 112 TRP A C 1
ATOM 879 O O . TRP A 1 112 ? 4.314 5.608 3.877 1.00 87.06 112 TRP A O 1
ATOM 889 N N . LYS A 1 113 ? 5.797 6.463 5.325 1.00 87.81 113 LYS A N 1
ATOM 890 C CA . LYS A 1 113 ? 5.306 5.721 6.494 1.00 87.81 113 LYS A CA 1
ATOM 891 C C . LYS A 1 113 ? 3.829 6.013 6.783 1.00 87.81 113 LYS A C 1
ATOM 893 O O . LYS A 1 113 ? 3.138 5.121 7.277 1.00 87.81 113 LYS A O 1
ATOM 898 N N . ASP A 1 114 ? 3.358 7.214 6.475 1.00 89.31 114 ASP A N 1
ATOM 899 C CA . ASP A 1 114 ? 1.991 7.631 6.764 1.00 89.31 114 ASP A CA 1
ATOM 900 C C . ASP A 1 114 ? 0.988 6.916 5.864 1.00 89.31 114 ASP A C 1
ATOM 902 O O . ASP A 1 114 ? -0.109 6.637 6.319 1.00 89.31 114 ASP A O 1
ATOM 906 N N . LEU A 1 115 ? 1.373 6.478 4.656 1.00 91.62 115 LEU A N 1
ATOM 907 C CA . LEU A 1 115 ? 0.499 5.681 3.778 1.00 91.62 115 LEU A CA 1
ATOM 908 C C . LEU A 1 115 ? 0.012 4.402 4.476 1.00 91.62 115 LEU A C 1
ATOM 910 O O . LEU A 1 115 ? -1.158 4.029 4.398 1.00 91.62 115 LEU A O 1
ATOM 914 N N . ARG A 1 116 ? 0.904 3.763 5.239 1.00 92.19 116 ARG A N 1
ATOM 915 C CA . ARG A 1 116 ? 0.565 2.602 6.066 1.00 92.19 116 ARG A CA 1
ATOM 916 C C . ARG A 1 116 ? -0.327 2.969 7.254 1.00 92.19 116 ARG A C 1
ATOM 918 O O . ARG A 1 116 ? -1.145 2.149 7.668 1.00 92.19 116 ARG A O 1
ATOM 925 N N . ALA A 1 117 ? -0.146 4.153 7.835 1.00 91.00 117 ALA A N 1
ATOM 926 C CA . ALA A 1 117 ? -1.041 4.639 8.881 1.00 91.00 117 ALA A CA 1
ATOM 927 C C . ALA A 1 117 ? -2.443 4.890 8.309 1.00 91.00 117 ALA A C 1
ATOM 929 O O . ALA A 1 117 ? -3.408 4.395 8.879 1.00 91.00 117 ALA A O 1
ATOM 930 N N . THR A 1 118 ? -2.533 5.526 7.139 1.00 92.00 118 THR A N 1
ATOM 931 C CA . THR A 1 118 ? -3.777 5.766 6.402 1.00 92.00 118 THR A CA 1
ATOM 932 C C . THR A 1 118 ? -4.528 4.474 6.103 1.00 92.00 118 THR A C 1
ATOM 934 O O . THR A 1 118 ? -5.732 4.426 6.322 1.00 92.00 118 THR A O 1
ATOM 937 N N . PHE A 1 119 ? -3.849 3.405 5.669 1.00 95.00 119 PHE A N 1
ATOM 938 C CA . PHE A 1 119 ? -4.489 2.094 5.494 1.00 95.00 119 PHE A CA 1
ATOM 939 C C . PHE A 1 119 ? -5.131 1.585 6.795 1.00 95.00 119 PHE A C 1
ATOM 941 O O . PHE A 1 119 ? -6.290 1.182 6.800 1.00 95.00 119 PHE A O 1
ATOM 948 N N . GLY A 1 120 ? -4.404 1.658 7.917 1.00 93.69 120 GLY A N 1
ATOM 949 C CA . GLY A 1 120 ? -4.927 1.258 9.226 1.00 93.69 120 GLY A CA 1
ATOM 950 C C . GLY A 1 120 ? -6.117 2.103 9.687 1.00 93.69 120 GLY A C 1
ATOM 951 O O . GLY A 1 120 ? -7.092 1.548 10.187 1.00 93.69 120 GLY A O 1
ATOM 952 N N . THR A 1 121 ? -6.056 3.422 9.491 1.00 91.25 121 THR A N 1
ATOM 953 C CA . THR A 1 121 ? -7.157 4.340 9.813 1.00 91.25 121 THR A CA 1
ATOM 954 C C . THR A 1 121 ? -8.388 4.056 8.954 1.00 91.25 121 THR A C 1
ATOM 956 O O . THR A 1 121 ? -9.465 3.896 9.510 1.00 91.25 121 THR A O 1
ATOM 959 N N . ARG A 1 122 ? -8.238 3.878 7.634 1.00 92.81 122 ARG A N 1
ATOM 960 C CA . ARG A 1 122 ? -9.360 3.563 6.729 1.00 92.81 122 ARG A CA 1
ATOM 961 C C . ARG A 1 122 ? -10.061 2.259 7.089 1.00 92.81 122 ARG A C 1
ATOM 963 O O . ARG A 1 122 ? -11.282 2.187 7.044 1.00 92.81 122 ARG A O 1
ATOM 970 N N . LEU A 1 123 ? -9.300 1.231 7.470 1.00 93.38 123 LEU A N 1
ATOM 971 C CA . LEU A 1 123 ? -9.892 -0.014 7.958 1.00 93.38 123 LEU A CA 1
ATOM 972 C C . LEU A 1 123 ? -10.688 0.208 9.250 1.00 93.38 123 LEU A C 1
ATOM 974 O O . LEU A 1 123 ? -11.777 -0.338 9.398 1.00 93.38 123 LEU A O 1
ATOM 978 N N . ALA A 1 124 ? -10.170 1.017 10.176 1.00 91.62 124 ALA A N 1
ATOM 979 C CA . ALA A 1 124 ? -10.898 1.354 11.394 1.00 91.62 124 ALA A CA 1
ATOM 980 C C . ALA A 1 124 ? -12.176 2.161 11.094 1.00 91.62 124 ALA A C 1
ATOM 982 O O . ALA A 1 124 ? -13.207 1.902 11.706 1.00 91.62 124 ALA A O 1
ATOM 983 N N . GLU A 1 125 ? -12.129 3.096 10.140 1.00 88.38 125 GLU A N 1
ATOM 984 C CA . GLU A 1 125 ? -13.271 3.930 9.730 1.00 88.38 125 GLU A CA 1
ATOM 985 C C . GLU A 1 125 ? -14.427 3.100 9.159 1.00 88.38 125 GLU A C 1
ATOM 987 O O . GLU A 1 125 ? -15.587 3.422 9.405 1.00 88.38 125 GLU A O 1
ATOM 992 N N . ILE A 1 126 ? -14.132 2.000 8.457 1.00 89.69 126 ILE A N 1
ATOM 993 C CA . ILE A 1 126 ? -15.154 1.054 7.972 1.00 89.69 126 ILE A CA 1
ATOM 994 C C . ILE A 1 126 ? -15.588 0.027 9.035 1.00 89.69 126 ILE A C 1
ATOM 996 O O . ILE A 1 126 ? -16.306 -0.919 8.718 1.00 89.69 126 ILE A O 1
ATOM 1000 N N . GLY A 1 127 ? -15.145 0.181 10.287 1.00 86.44 127 GLY A N 1
ATOM 1001 C CA . GLY A 1 127 ? -15.536 -0.675 11.409 1.00 86.44 127 GLY A CA 1
ATOM 1002 C C . GLY A 1 127 ? -14.762 -1.990 11.524 1.00 86.44 127 GLY A C 1
ATOM 1003 O O . GLY A 1 127 ? -15.216 -2.903 12.211 1.00 86.44 127 GLY A O 1
ATOM 1004 N N . CYS A 1 128 ? -13.603 -2.121 10.871 1.00 90.94 128 CYS A N 1
ATOM 1005 C CA . CYS A 1 128 ? -12.763 -3.308 11.018 1.00 90.94 128 CYS A CA 1
ATOM 1006 C C . CYS A 1 128 ? -12.190 -3.391 12.442 1.00 90.94 128 CYS A C 1
ATOM 1008 O O . CYS A 1 128 ? -11.705 -2.403 13.002 1.00 90.94 128 CYS A O 1
ATOM 1010 N N . ASP A 1 129 ? -12.219 -4.583 13.035 1.00 91.38 129 ASP A N 1
ATOM 1011 C CA . ASP A 1 129 ? -11.743 -4.785 14.395 1.00 91.38 129 ASP A CA 1
ATOM 1012 C C . ASP A 1 129 ? -10.207 -4.669 14.496 1.00 91.38 129 ASP A C 1
ATOM 1014 O O . ASP A 1 129 ? -9.447 -4.920 13.553 1.00 91.38 129 ASP A O 1
ATOM 1018 N N . ALA A 1 130 ? -9.721 -4.306 15.686 1.00 92.38 130 ALA A N 1
ATOM 1019 C CA . ALA A 1 130 ? -8.296 -4.074 15.918 1.00 92.38 130 ALA A CA 1
ATOM 1020 C C . ALA A 1 130 ? -7.423 -5.316 15.661 1.00 92.38 130 ALA A C 1
ATOM 1022 O O . ALA A 1 130 ? -6.244 -5.164 15.326 1.00 92.38 130 ALA A O 1
ATOM 1023 N N . PHE A 1 131 ? -7.962 -6.528 15.824 1.00 93.00 131 PHE A N 1
ATOM 1024 C CA . PHE A 1 131 ? -7.222 -7.766 15.603 1.00 93.00 131 PHE A CA 1
ATOM 1025 C C . PHE A 1 131 ? -7.017 -8.010 14.106 1.00 93.00 131 PHE A C 1
ATOM 1027 O O . PHE A 1 131 ? -5.880 -8.229 13.681 1.00 93.00 131 PHE A O 1
ATOM 1034 N N . THR A 1 132 ? -8.058 -7.859 13.287 1.00 93.69 132 THR A N 1
ATOM 1035 C CA . THR A 1 132 ? -7.954 -7.939 11.822 1.00 93.69 132 THR A CA 1
ATOM 1036 C C . THR A 1 132 ? -6.984 -6.895 11.268 1.00 93.69 132 THR A C 1
ATOM 1038 O O . THR A 1 132 ? -6.063 -7.236 10.519 1.00 93.69 132 THR A O 1
ATOM 1041 N N . ILE A 1 133 ? -7.086 -5.638 11.712 1.00 94.50 133 ILE A N 1
ATOM 1042 C CA . ILE A 1 133 ? -6.146 -4.583 11.301 1.00 94.50 133 ILE A CA 1
ATOM 1043 C C . ILE A 1 133 ? -4.709 -4.928 11.733 1.00 94.50 133 ILE A C 1
ATOM 1045 O O . ILE A 1 133 ? -3.761 -4.731 10.968 1.00 94.50 133 ILE A O 1
ATOM 1049 N N . ALA A 1 134 ? -4.513 -5.462 12.946 1.00 93.38 134 ALA A N 1
ATOM 1050 C CA . ALA A 1 134 ? -3.193 -5.868 13.430 1.00 93.38 134 ALA A CA 1
ATOM 1051 C C . ALA A 1 134 ? -2.582 -6.989 12.580 1.00 93.38 134 ALA A C 1
ATOM 1053 O O . ALA A 1 134 ? -1.384 -6.928 12.288 1.00 93.38 134 ALA A O 1
ATOM 1054 N N . GLN A 1 135 ? -3.388 -7.964 12.149 1.00 92.31 135 GLN A N 1
ATOM 1055 C CA . GLN A 1 135 ? -2.951 -9.034 11.255 1.00 92.31 135 GLN A CA 1
ATOM 1056 C C . GLN A 1 135 ? -2.531 -8.484 9.890 1.00 92.31 135 GLN A C 1
ATOM 1058 O O . GLN A 1 135 ? -1.409 -8.746 9.463 1.00 92.31 135 GLN A O 1
ATOM 1063 N N . LEU A 1 136 ? -3.358 -7.644 9.256 1.00 93.69 136 LEU A N 1
ATOM 1064 C CA . LEU A 1 136 ? -3.057 -7.045 7.947 1.00 93.69 136 LEU A CA 1
ATOM 1065 C C . LEU A 1 136 ? -1.807 -6.158 7.987 1.00 93.69 136 LEU A C 1
ATOM 1067 O O . LEU A 1 136 ? -0.944 -6.213 7.107 1.00 93.69 136 LEU A O 1
ATOM 1071 N N . LEU A 1 137 ? -1.644 -5.380 9.058 1.00 92.31 137 LEU A N 1
ATOM 1072 C CA . LEU A 1 137 ? -0.449 -4.574 9.267 1.00 92.31 137 LEU A CA 1
ATOM 1073 C C . LEU A 1 137 ? 0.759 -5.436 9.685 1.00 92.31 137 LEU A C 1
ATOM 1075 O O . LEU A 1 137 ? 1.903 -5.046 9.451 1.00 92.31 137 LEU A O 1
ATOM 1079 N N . GLY A 1 138 ? 0.580 -6.608 10.284 1.00 91.19 138 GLY A N 1
ATOM 1080 C CA . GLY A 1 138 ? 1.683 -7.376 10.869 1.00 91.19 138 GLY A CA 1
ATOM 1081 C C . GLY A 1 138 ? 2.250 -6.692 12.118 1.00 91.19 138 GLY A C 1
ATOM 1082 O O . GLY A 1 138 ? 3.468 -6.498 12.250 1.00 91.19 138 GLY A O 1
ATOM 1083 N N . HIS A 1 139 ? 1.357 -6.240 13.000 1.00 90.62 139 HIS A N 1
ATOM 1084 C CA . HIS A 1 139 ? 1.693 -5.810 14.354 1.00 90.62 139 HIS A CA 1
ATOM 1085 C C . HIS A 1 139 ? 1.711 -7.032 15.276 1.00 90.62 139 HIS A C 1
ATOM 1087 O O . HIS A 1 139 ? 0.728 -7.754 15.371 1.00 90.62 139 HIS A O 1
ATOM 1093 N N . SER A 1 140 ? 2.831 -7.253 15.967 1.00 86.44 140 SER A N 1
ATOM 1094 C CA . SER A 1 140 ? 2.960 -8.335 16.955 1.00 86.44 140 SER A CA 1
ATOM 1095 C C . SER A 1 140 ? 2.150 -8.082 18.225 1.00 86.44 140 SER A C 1
ATOM 1097 O O . SER A 1 140 ? 1.904 -9.005 18.989 1.00 86.44 140 SER A O 1
ATOM 1099 N N . ASP A 1 141 ? 1.768 -6.829 18.457 1.00 88.00 141 ASP A N 1
ATOM 1100 C CA . ASP A 1 141 ? 0.993 -6.400 19.607 1.00 88.00 141 ASP A CA 1
ATOM 1101 C C . ASP A 1 141 ? -0.188 -5.553 19.126 1.00 88.00 141 ASP A C 1
ATOM 1103 O O . ASP A 1 141 ? -0.007 -4.486 18.528 1.00 88.00 141 ASP A O 1
ATOM 1107 N N . VAL A 1 142 ? -1.403 -6.034 19.399 1.00 89.88 142 VAL A N 1
ATOM 1108 C CA . VAL A 1 142 ? -2.657 -5.369 19.026 1.00 89.88 142 VAL A CA 1
ATOM 1109 C C . VAL A 1 142 ? -2.781 -3.975 19.649 1.00 89.88 142 VAL A C 1
ATOM 1111 O O . VAL A 1 142 ? -3.393 -3.091 19.051 1.00 89.88 142 VAL A O 1
ATOM 1114 N N . ARG A 1 143 ? -2.123 -3.712 20.790 1.00 89.00 143 ARG A N 1
ATOM 1115 C CA . ARG A 1 143 ? -2.112 -2.390 21.444 1.00 89.00 143 ARG A CA 1
ATOM 1116 C C . ARG A 1 143 ? -1.563 -1.297 20.528 1.00 89.00 143 ARG A C 1
ATOM 1118 O O . ARG A 1 143 ? -2.009 -0.156 20.606 1.00 89.00 143 ARG A O 1
ATOM 1125 N N . VAL A 1 144 ? -0.656 -1.643 19.609 1.00 87.94 144 VAL A N 1
ATOM 1126 C CA . VAL A 1 144 ? -0.126 -0.711 18.599 1.00 87.94 144 VAL A CA 1
ATOM 1127 C C . VAL A 1 144 ? -1.213 -0.289 17.605 1.00 87.94 144 VAL A C 1
ATOM 1129 O O . VAL A 1 144 ? -1.206 0.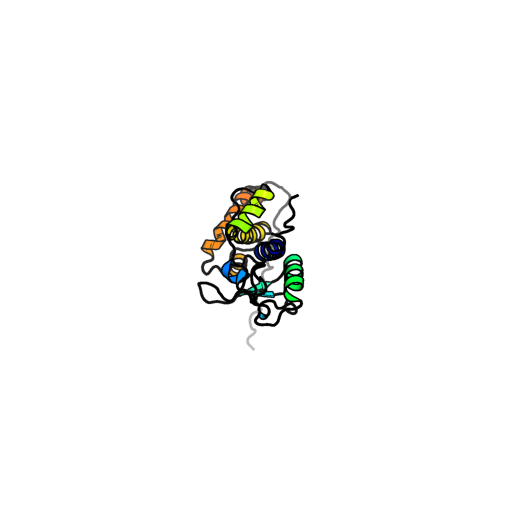850 17.138 1.00 87.94 144 VAL A O 1
ATOM 1132 N N . THR A 1 145 ? -2.142 -1.193 17.290 1.00 90.75 145 THR A N 1
ATOM 1133 C CA . THR A 1 145 ? -3.268 -0.974 16.371 1.00 90.75 145 THR A CA 1
ATOM 1134 C C . THR A 1 145 ? -4.430 -0.240 17.030 1.00 90.75 145 THR A C 1
ATOM 1136 O O . THR A 1 145 ? -5.120 0.517 16.353 1.00 90.75 145 THR A O 1
ATOM 1139 N N . MET A 1 146 ? -4.616 -0.397 18.346 1.00 86.69 146 MET A N 1
ATOM 1140 C CA . MET A 1 146 ? -5.718 0.225 19.094 1.00 86.69 146 MET A CA 1
ATOM 1141 C C . MET A 1 146 ? -5.822 1.739 18.900 1.00 86.69 146 MET A C 1
ATOM 1143 O O . MET A 1 146 ? -6.914 2.281 19.022 1.00 86.69 146 MET A O 1
ATOM 1147 N N . ARG A 1 147 ? -4.721 2.427 18.573 1.00 84.56 147 ARG A N 1
ATOM 1148 C CA . ARG A 1 147 ? -4.752 3.861 18.257 1.00 84.56 147 ARG A CA 1
ATOM 1149 C C . ARG A 1 147 ? -5.673 4.201 17.080 1.00 84.56 147 ARG A C 1
ATOM 1151 O O . ARG A 1 147 ? -6.322 5.227 17.139 1.00 84.56 147 ARG A O 1
ATOM 1158 N N . TYR A 1 148 ? -5.751 3.351 16.051 1.00 83.31 148 TYR A N 1
ATOM 1159 C CA . TYR A 1 148 ? -6.575 3.628 14.869 1.00 83.31 148 TYR A CA 1
ATOM 1160 C C . TYR A 1 148 ? -8.058 3.477 15.189 1.00 83.31 148 TYR A C 1
ATOM 1162 O O . TYR A 1 148 ? -8.857 4.340 14.852 1.00 83.31 148 TYR A O 1
ATOM 1170 N N . VAL A 1 149 ? -8.403 2.404 15.904 1.00 81.44 149 VAL A N 1
ATOM 1171 C CA . VAL A 1 149 ? -9.782 2.129 16.311 1.00 81.44 149 VAL A CA 1
ATOM 1172 C C . VAL A 1 149 ? -10.259 3.181 17.310 1.00 81.44 149 VAL A C 1
ATOM 1174 O O . VAL A 1 149 ? -11.314 3.758 17.114 1.00 81.44 149 VAL A O 1
ATOM 1177 N N . ARG A 1 150 ? -9.457 3.531 18.325 1.00 75.50 150 ARG A N 1
ATOM 1178 C CA . ARG A 1 150 ? -9.832 4.553 19.320 1.00 75.50 150 ARG A CA 1
ATOM 1179 C C . ARG A 1 150 ? -10.170 5.909 18.701 1.00 75.50 150 ARG A C 1
ATOM 1181 O O . ARG A 1 150 ? -11.151 6.504 19.112 1.00 75.50 150 ARG A O 1
ATOM 1188 N N . THR A 1 151 ? -9.410 6.357 17.701 1.00 66.88 151 THR A N 1
ATOM 1189 C CA . THR A 1 151 ? -9.681 7.629 17.014 1.00 66.88 151 THR A CA 1
ATOM 1190 C C . THR A 1 151 ? -11.046 7.645 16.321 1.00 66.88 151 THR A C 1
ATOM 1192 O O . THR A 1 151 ? -11.721 8.668 16.334 1.00 66.88 151 THR A O 1
ATOM 1195 N N . VAL A 1 152 ? -11.485 6.518 15.754 1.00 65.19 152 VAL A N 1
ATOM 1196 C CA . VAL A 1 152 ? -12.831 6.394 15.164 1.00 65.19 152 VAL A CA 1
ATOM 1197 C C . VAL A 1 152 ? -13.890 6.333 16.261 1.00 65.19 152 VAL A C 1
ATOM 1199 O O . VAL A 1 152 ? -14.929 6.980 16.176 1.00 65.19 152 VAL A O 1
ATOM 1202 N N . GLU A 1 153 ? -13.588 5.610 17.332 1.00 61.34 153 GLU A N 1
ATOM 1203 C CA . GLU A 1 153 ? -14.463 5.386 18.477 1.00 61.34 153 GLU A CA 1
ATOM 1204 C C . GLU A 1 153 ? -14.652 6.629 19.362 1.00 61.34 153 GLU A C 1
ATOM 1206 O O . GLU A 1 153 ? -15.592 6.667 20.145 1.00 61.34 153 GLU A O 1
ATOM 1211 N N . ASP A 1 154 ? -13.855 7.688 19.224 1.00 57.31 154 ASP A N 1
ATOM 1212 C CA . ASP A 1 154 ? -14.191 8.993 19.813 1.00 57.31 154 ASP A CA 1
ATOM 1213 C C . ASP A 1 154 ? -15.471 9.590 19.173 1.00 57.31 154 ASP A C 1
ATOM 1215 O O . ASP A 1 154 ? -16.146 10.429 19.773 1.00 57.31 154 ASP A O 1
ATOM 1219 N N . SER A 1 155 ? -15.908 9.043 18.028 1.00 57.78 155 SER A N 1
ATOM 1220 C CA . SER A 1 155 ? -17.241 9.256 17.439 1.00 57.78 155 SER A CA 1
ATOM 1221 C C . SER A 1 155 ? -18.356 8.435 18.118 1.00 57.78 155 SER A C 1
ATOM 1223 O O . SER A 1 155 ? -19.532 8.638 17.808 1.00 57.78 155 SER A O 1
ATOM 1225 N N . LYS A 1 156 ? -18.043 7.553 19.091 1.00 58.38 156 LYS A N 1
ATOM 1226 C CA . LYS A 1 156 ? -19.021 6.761 19.878 1.00 58.38 156 LYS A CA 1
ATOM 1227 C C . LYS A 1 156 ? -20.059 7.610 20.575 1.00 58.38 156 LYS A C 1
ATOM 1229 O O . LYS A 1 156 ? -21.135 7.101 20.865 1.00 58.38 156 LYS A O 1
ATOM 1234 N N . ARG A 1 157 ? -19.750 8.876 20.865 1.00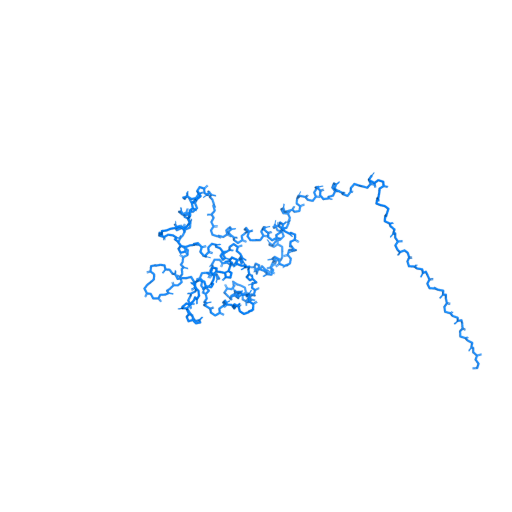 59.47 157 ARG A N 1
ATOM 1235 C CA . ARG A 1 157 ? -20.705 9.791 21.490 1.00 59.47 157 ARG A CA 1
ATOM 1236 C C . ARG A 1 157 ? -21.985 9.888 20.646 1.00 59.47 157 ARG A C 1
ATOM 1238 O O . ARG A 1 157 ? -23.057 9.702 21.197 1.00 59.47 157 ARG A O 1
ATOM 1245 N N . ALA A 1 158 ? -21.869 9.955 19.316 1.00 60.88 158 ALA A N 1
ATOM 1246 C CA . ALA A 1 158 ? -23.018 9.913 18.405 1.00 60.88 158 ALA A CA 1
ATOM 1247 C C . ALA A 1 158 ? -23.748 8.551 18.389 1.00 60.88 158 ALA A C 1
ATOM 1249 O O . ALA A 1 158 ? -24.968 8.504 18.259 1.00 60.88 158 ALA A O 1
ATOM 1250 N N . ALA A 1 159 ? -23.023 7.437 18.541 1.00 58.41 159 ALA A N 1
ATOM 1251 C CA . ALA A 1 159 ? -23.617 6.097 18.581 1.00 58.41 159 ALA A CA 1
ATOM 1252 C C . ALA A 1 159 ? -24.363 5.820 19.899 1.00 58.41 159 ALA A C 1
ATOM 1254 O O . ALA A 1 159 ? -25.442 5.236 19.885 1.00 58.41 159 ALA A O 1
ATOM 1255 N N . VAL A 1 160 ? -23.818 6.267 21.034 1.00 65.81 160 VAL A N 1
ATOM 1256 C CA . VAL A 1 160 ? -24.483 6.203 22.345 1.00 65.81 160 VAL A CA 1
ATOM 1257 C C . VAL A 1 160 ? -25.676 7.157 22.382 1.00 65.81 160 VAL A C 1
ATOM 1259 O O . VAL A 1 160 ? -26.735 6.768 22.868 1.00 65.81 160 VAL A O 1
ATOM 1262 N N . ASP A 1 161 ? -25.553 8.350 21.791 1.00 65.31 161 ASP A N 1
ATOM 1263 C CA . ASP A 1 161 ? -26.670 9.287 21.636 1.00 65.31 161 ASP A CA 1
ATOM 1264 C C . ASP A 1 161 ? -27.799 8.704 20.769 1.00 65.31 161 ASP A C 1
ATOM 1266 O O . ASP A 1 161 ? -28.957 9.040 20.986 1.00 65.31 161 ASP A O 1
ATOM 1270 N N . ALA A 1 162 ? -27.516 7.792 19.830 1.00 60.09 162 ALA A N 1
ATOM 1271 C CA . ALA A 1 162 ? -28.550 7.090 19.062 1.00 60.09 162 ALA A CA 1
ATOM 1272 C C . ALA A 1 162 ? -29.314 6.034 19.891 1.00 60.09 162 ALA A C 1
ATOM 1274 O O . ALA A 1 162 ? -30.455 5.697 19.567 1.00 60.09 162 ALA A O 1
ATOM 1275 N N . VAL A 1 163 ? -28.734 5.546 20.993 1.00 60.81 163 VAL A N 1
ATOM 1276 C CA . VAL A 1 163 ? -29.386 4.645 21.960 1.00 60.81 163 VAL A CA 1
ATOM 1277 C C . VAL A 1 163 ? -30.098 5.478 23.038 1.00 60.81 163 VAL A C 1
ATOM 1279 O O . VAL A 1 163 ? -29.930 5.268 24.239 1.00 60.81 163 VAL A O 1
ATOM 1282 N N . GLN A 1 164 ? -30.917 6.459 22.637 1.00 64.38 164 GLN A N 1
ATOM 1283 C CA . GLN A 1 164 ? -31.782 7.149 23.598 1.00 64.38 164 GLN A CA 1
ATOM 1284 C C . GLN A 1 164 ? -32.898 6.210 24.064 1.00 64.38 164 GLN A C 1
ATOM 1286 O O . GLN A 1 164 ? -33.839 5.905 23.329 1.00 64.38 164 GLN A O 1
ATOM 1291 N N . LEU A 1 165 ? -32.837 5.822 25.338 1.00 60.78 165 LEU A N 1
ATOM 1292 C CA . LEU A 1 165 ? -33.835 4.984 26.015 1.00 60.78 165 LEU A CA 1
ATOM 1293 C C . LEU A 1 165 ? -35.225 5.648 26.147 1.00 60.78 165 LEU A C 1
ATOM 1295 O O . LEU A 1 165 ? -36.170 5.006 26.594 1.00 60.78 165 LEU A O 1
ATOM 1299 N N . ASN A 1 166 ? -35.375 6.912 25.726 1.00 51.91 166 ASN A N 1
ATOM 1300 C CA . ASN A 1 166 ? -36.643 7.651 25.736 1.00 51.91 166 ASN A CA 1
ATOM 1301 C C . ASN A 1 166 ? -37.458 7.538 24.436 1.00 51.91 166 ASN A C 1
ATOM 1303 O O . ASN A 1 166 ? -38.570 8.069 24.364 1.00 51.91 166 ASN A O 1
ATOM 1307 N N . SER A 1 167 ? -36.972 6.827 23.414 1.00 49.25 167 SER A N 1
ATOM 1308 C CA . SER A 1 167 ? -37.832 6.466 22.287 1.00 49.25 167 SER A CA 1
ATOM 1309 C C . SER A 1 167 ? -38.788 5.362 22.735 1.00 49.25 167 SER A C 1
ATOM 1311 O O . SER A 1 167 ? -38.408 4.197 22.841 1.00 49.25 167 SER A O 1
ATOM 1313 N N . ARG A 1 168 ? -40.055 5.722 22.977 1.00 52.53 168 ARG A N 1
ATOM 1314 C CA . ARG A 1 168 ? -41.177 4.834 23.357 1.00 52.53 168 ARG A CA 1
ATOM 1315 C C . ARG A 1 168 ? -41.451 3.664 22.381 1.00 52.53 168 ARG A C 1
ATOM 1317 O O . ARG A 1 168 ? -42.511 3.054 22.464 1.00 52.53 168 ARG A O 1
ATOM 1324 N N . LYS A 1 169 ? -40.561 3.363 21.427 1.00 49.09 169 LYS A N 1
ATOM 1325 C CA . LYS A 1 169 ? -40.775 2.395 20.342 1.00 49.09 169 LYS A CA 1
ATOM 1326 C C . LYS A 1 169 ? -39.901 1.139 20.375 1.00 49.09 169 LYS A C 1
ATOM 1328 O O . LYS A 1 169 ? -40.212 0.224 19.626 1.00 49.09 169 LYS A O 1
ATOM 1333 N N . ASN A 1 170 ? -38.897 1.028 21.247 1.00 48.66 170 ASN A N 1
ATOM 1334 C CA . ASN A 1 170 ? -38.050 -0.173 21.299 1.00 48.66 170 ASN A CA 1
ATOM 1335 C C . ASN A 1 170 ? -38.224 -0.927 22.620 1.00 48.66 170 ASN A C 1
ATOM 1337 O O . ASN A 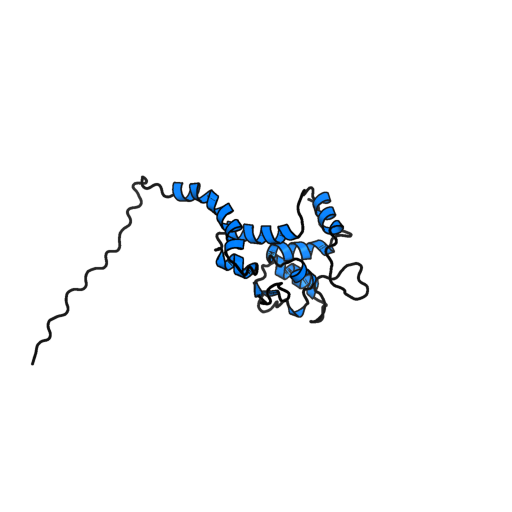1 170 ? -37.350 -0.924 23.483 1.00 48.66 170 ASN A O 1
ATOM 1341 N N . VAL A 1 171 ? -39.373 -1.588 22.776 1.00 50.16 171 VAL A N 1
ATOM 1342 C CA . VAL A 1 171 ? -39.520 -2.629 23.798 1.00 50.16 171 VAL A CA 1
ATOM 1343 C C . VAL A 1 171 ? -38.757 -3.853 23.297 1.00 50.16 171 VAL A C 1
ATOM 1345 O O . VAL A 1 171 ? -39.159 -4.475 22.315 1.00 50.16 171 VAL A O 1
ATOM 1348 N N . HIS A 1 172 ? -37.647 -4.201 23.951 1.00 48.84 172 HIS A N 1
ATOM 1349 C CA . HIS A 1 172 ? -37.041 -5.516 23.772 1.00 48.84 172 HIS A CA 1
ATOM 1350 C C . HIS A 1 172 ? -38.072 -6.570 24.189 1.00 48.84 172 HIS A C 1
ATOM 1352 O O . HIS A 1 172 ? -38.366 -6.724 25.375 1.00 48.84 172 HIS A O 1
ATOM 1358 N N . VAL A 1 173 ? -38.619 -7.308 23.222 1.00 47.94 173 VAL A N 1
ATOM 1359 C CA . VAL A 1 173 ? -39.317 -8.561 23.513 1.00 47.94 173 VAL A CA 1
ATOM 1360 C C . VAL A 1 173 ? -38.232 -9.547 23.925 1.00 47.94 173 VAL A C 1
ATOM 1362 O O . VAL A 1 173 ? -37.553 -10.136 23.085 1.00 47.94 173 VAL A O 1
ATOM 1365 N N . LEU A 1 174 ? -37.998 -9.659 25.232 1.00 40.12 174 LEU A N 1
ATOM 1366 C CA . LEU A 1 174 ? -37.180 -10.729 25.783 1.00 40.12 174 LEU A CA 1
ATOM 1367 C C . LEU A 1 174 ? -37.852 -12.040 25.374 1.00 40.12 174 LEU A C 1
ATOM 1369 O O . LEU A 1 174 ? -38.954 -12.337 25.830 1.00 40.12 174 LEU A O 1
ATOM 1373 N N . ALA A 1 175 ? -37.206 -12.802 24.493 1.00 44.44 175 ALA A N 1
ATOM 1374 C CA . ALA A 1 175 ? -37.596 -14.170 24.201 1.00 44.44 175 ALA A CA 1
ATOM 1375 C C . ALA A 1 175 ? -37.322 -15.008 25.458 1.00 44.44 175 ALA A C 1
ATOM 1377 O O . ALA A 1 175 ? -36.267 -15.620 25.613 1.00 44.44 175 ALA A O 1
ATOM 1378 N N . THR A 1 176 ? -38.247 -14.967 26.414 1.00 46.84 176 THR A N 1
ATOM 1379 C CA . THR A 1 176 ? -38.255 -15.890 27.537 1.00 46.84 176 THR A CA 1
ATOM 1380 C C . THR A 1 176 ? -38.582 -17.266 26.977 1.00 46.84 176 THR A C 1
ATOM 1382 O O . THR A 1 176 ? -39.675 -17.535 26.484 1.00 46.84 176 THR A O 1
ATOM 1385 N N . TRP A 1 177 ? -37.577 -18.135 27.002 1.00 37.91 177 TRP A N 1
ATOM 1386 C CA . TRP A 1 177 ? -37.706 -19.552 26.690 1.00 37.91 177 TRP A CA 1
ATOM 1387 C C . TRP A 1 177 ? -38.886 -20.139 27.486 1.00 37.91 177 TRP A C 1
ATOM 1389 O O . TRP A 1 177 ? -38.924 -19.950 28.709 1.00 37.91 177 TRP A O 1
ATOM 1399 N N . PRO A 1 178 ? -39.853 -20.844 26.869 1.00 43.81 178 PRO A N 1
ATOM 1400 C CA . PRO A 1 178 ? -40.865 -21.542 27.644 1.00 43.81 178 PRO A CA 1
ATOM 1401 C C . PRO A 1 178 ? -40.160 -22.618 28.476 1.00 43.81 178 PRO A C 1
ATOM 1403 O O . PRO A 1 178 ? -39.426 -23.450 27.938 1.00 43.81 178 PRO A O 1
ATOM 1406 N N . LYS A 1 179 ? -40.345 -22.568 29.803 1.00 54.00 179 LYS A N 1
ATOM 1407 C CA . LYS A 1 179 ? -39.888 -23.616 30.724 1.00 54.00 179 LYS A CA 1
ATOM 1408 C C . LYS A 1 179 ? -40.384 -24.959 30.183 1.00 54.00 179 LYS A C 1
ATOM 1410 O O . LYS A 1 179 ? -41.592 -25.140 30.044 1.00 54.00 179 LYS A O 1
ATOM 1415 N N . GLN A 1 180 ? -39.472 -25.877 29.865 1.00 57.41 180 GLN A N 1
ATOM 1416 C CA . GLN A 1 180 ? -39.860 -27.250 29.552 1.00 57.41 180 GLN A CA 1
ATOM 1417 C C . GLN A 1 180 ? -40.654 -27.814 30.744 1.00 57.41 180 GLN A C 1
ATOM 1419 O O . GLN A 1 180 ? -40.234 -27.611 31.889 1.00 57.41 180 GLN A O 1
ATOM 1424 N N . PRO A 1 181 ? -41.803 -28.476 30.518 1.00 59.41 181 PRO A N 1
ATOM 1425 C CA . PRO A 1 181 ? -42.506 -29.152 31.598 1.00 59.41 181 PRO A CA 1
ATOM 1426 C C . PRO A 1 181 ? -41.616 -30.265 32.178 1.00 59.41 181 PRO A C 1
ATOM 1428 O O . PRO A 1 181 ? -40.802 -30.840 31.448 1.00 59.41 181 PRO A O 1
ATOM 1431 N N . PRO A 1 182 ? -41.726 -30.555 33.488 1.00 63.62 182 PRO A N 1
ATOM 1432 C CA . PRO A 1 182 ? -40.887 -31.554 34.135 1.00 63.62 182 PRO A CA 1
ATOM 1433 C C . PRO A 1 182 ? -41.085 -32.934 33.496 1.00 63.62 182 PRO A C 1
ATOM 1435 O O . PRO A 1 182 ? -42.199 -33.305 33.124 1.00 63.62 182 PRO A O 1
ATOM 1438 N N . LEU A 1 183 ? -39.984 -33.681 33.373 1.00 62.94 183 LEU A N 1
ATOM 1439 C CA . LEU A 1 183 ? -39.979 -35.053 32.868 1.00 62.94 183 LEU A CA 1
ATOM 1440 C C . LEU A 1 183 ? -40.929 -35.927 33.709 1.00 62.94 183 LEU A C 1
ATOM 1442 O O . LEU A 1 183 ? -40.914 -35.812 34.939 1.00 62.94 183 LEU A O 1
ATOM 1446 N N . PRO A 1 184 ? -41.742 -36.801 33.087 1.00 57.97 184 PRO A N 1
ATOM 1447 C CA . PRO A 1 184 ? -42.601 -37.711 33.831 1.00 57.97 184 PRO A CA 1
ATOM 1448 C C . PRO A 1 184 ? -41.751 -38.658 34.685 1.00 57.97 184 PRO A C 1
ATOM 1450 O O . PRO A 1 184 ? -40.722 -39.167 34.236 1.00 57.97 184 PRO A O 1
ATOM 1453 N N . ALA A 1 185 ? -42.182 -38.867 35.930 1.00 62.94 185 ALA A N 1
ATOM 1454 C CA . ALA A 1 185 ? -41.523 -39.767 36.865 1.00 62.94 185 ALA A CA 1
ATOM 1455 C C . ALA A 1 185 ? -41.442 -41.183 36.273 1.00 62.94 185 ALA A C 1
ATOM 1457 O O . ALA A 1 185 ? -42.426 -41.694 35.736 1.00 62.94 185 ALA A O 1
ATOM 1458 N N . ALA A 1 186 ? -40.263 -41.799 36.376 1.00 56.97 186 ALA A N 1
ATOM 1459 C CA . ALA A 1 186 ? -40.044 -43.175 35.961 1.00 56.97 186 ALA A CA 1
ATOM 1460 C C . ALA A 1 186 ? -41.019 -44.097 36.706 1.00 56.97 186 ALA A C 1
ATOM 1462 O O . ALA A 1 186 ? -41.032 -44.149 37.937 1.00 56.97 186 ALA A O 1
ATOM 1463 N N . VAL A 1 187 ? -41.855 -44.801 35.946 1.00 52.78 187 VAL A N 1
ATOM 1464 C CA . VAL A 1 187 ? -42.714 -45.861 36.464 1.00 52.78 187 VAL A CA 1
ATOM 1465 C C . VAL A 1 187 ? -41.820 -47.083 36.652 1.00 52.78 187 VAL A C 1
ATOM 1467 O O . VAL A 1 187 ? -41.334 -47.645 35.674 1.00 52.78 187 VAL A O 1
ATOM 1470 N N . ASN A 1 188 ? -41.560 -47.453 37.904 1.00 48.53 188 ASN A N 1
ATOM 1471 C CA . ASN A 1 188 ? -40.907 -48.717 38.232 1.00 48.53 188 ASN A CA 1
ATOM 1472 C C . ASN A 1 188 ? -41.903 -49.854 37.966 1.00 48.53 188 ASN A C 1
ATOM 1474 O O . ASN A 1 188 ? -42.951 -49.908 38.615 1.00 48.53 188 ASN A O 1
ATOM 1478 N N . GLY A 1 189 ? -41.570 -50.722 37.013 1.00 49.66 189 GLY A N 1
ATOM 1479 C CA . GLY A 1 189 ? -42.195 -52.024 36.783 1.00 49.66 189 GLY A CA 1
ATOM 1480 C C . GLY A 1 189 ? -41.165 -53.124 36.963 1.00 49.66 189 GLY A C 1
ATOM 1481 O O . GLY A 1 189 ? -39.994 -52.871 36.596 1.00 49.66 189 GLY A O 1
#

Solvent-accessible surface area (backbone atoms only — not comparable to full-atom values): 11162 Å² total; per-residue (Å²): 131,70,72,62,49,79,100,44,33,82,47,45,49,54,51,48,39,30,43,59,47,21,49,54,69,70,32,51,28,66,26,34,38,67,36,55,37,77,88,80,39,29,35,52,44,60,71,43,101,80,72,59,65,45,75,34,66,51,50,69,69,32,47,51,41,47,47,69,56,42,72,90,55,56,58,84,39,41,48,38,49,29,94,83,44,93,81,58,45,48,33,70,91,47,74,64,61,60,41,48,52,29,54,72,54,73,44,78,91,69,50,80,73,48,38,28,50,50,29,46,36,55,41,23,69,75,66,49,51,47,63,62,52,12,57,56,55,66,48,96,48,49,75,74,35,40,60,36,41,49,64,48,50,70,53,41,62,62,59,54,62,70,65,52,88,79,56,94,78,73,77,80,80,75,83,72,75,79,78,77,78,80,79,80,79,84,80,88,126

Mean predicted aligned error: 11.42 Å

Nearest PDB structures (foldseek):
  6en0-assembly1_B  TM=7.911E-01  e=1.643E-10  Enterococcus faecalis
  5hxy-assembly2_B  TM=7.979E-01  e=4.180E-07  Thermoplasma acidophilum DSM 1728
  5hxy-assembly5_E  TM=7.159E-01  e=1.783E-07  Thermoplasma acidophilum DSM 1728
  5hxy-assembly4_D  TM=7.227E-01  e=2.653E-07  Thermoplasma acidophilum DSM 1728
  3nkh-assembly1_A  TM=7.871E-01  e=2.362E-05  Staphylococcus aureus subsp. aureus USA300_TCH1516

Radius of gyration: 24.98 Å; Cα contacts (8 Å, |Δi|>4): 213; chains: 1; bounding box: 63×73×56 Å

Sequence (189 aa):
MVQLDGPRAHLKPAVIVALGTGMRMSEQLQMKRHQADFLRNIVTARNTKNGRPRDIPMNDDVREALAELCWDKRPDEYIFISPKSKTGSCLQETKRGFHTACRLAGIEGLIWKDLRATFGTRLAEIGCDAFTIAQLLGHSDVRVTMRYVRTVEDSKRAAVDAVQLNSRKNVHVLATWPKQPPLPAAVNG